Protein AF-A0A094FIB3-F1 (afdb_monomer_lite)

Sequence (311 aa):
MMPSPPCVPVRQRSRMSMHIDFIQQVMRSKGWANSSSPHPPKVLDEMLHEYLKQCWPLMAPWFHLIKAADVIRSVLWWQVTNSADAANQLSNVHAPTFIQLSTPHPSIIDWIPHATIRNMLILNQDAFDLDTVVTDLAAAYVYETESNEYSDGVGETRNLMDAVHNSLRCGMPLLGGAGLQTGSGQHVVATCGGESPPTTRKRPTAAAVVHQFKVDSSFFVQTGSGQHVVAACGGESPPTTRKRPTAAAVVHQFKVDSSFFAKYPALYDMTAVGKRAASPPVAFGNVPSPVQFTNSAAQAYMRTATSFVTV

pLDDT: mean 70.25, std 26.78, range [22.17, 97.94]

Radius of gyration: 24.12 Å; chains: 1; bounding box: 70×86×57 Å

Secondary structure (DSSP, 8-state):
-PPPPP-PPP-PPPHHHHHHHHHHHHHHHTTGGG-S-SSPPHHHHHHHHHHHHHH-GGGHHHHHHTTHHHHHHHHHHHHHH--HHHHHTS-TTTPPPHHHHHS---GGGGG-S-HHHHHHHHHTTTS--HHHHHHHHHHHEEEEE---SSTT--PEEEEHHHHHHHHHHH---SS---------------------------PPP-----------GGGG----------------------PPPPHHHHHTT-EE-HHHHHH-GGG--TTTB-SSPPPPPSSSSSPPPPPPP-HHHHHHHHHHHHTT---

Structure (mmCIF, N/CA/C/O backbone):
data_AF-A0A094FIB3-F1
#
_entry.id   AF-A0A094FIB3-F1
#
loop_
_atom_site.group_PDB
_atom_site.id
_atom_site.type_symbol
_atom_site.label_atom_id
_atom_site.label_alt_id
_atom_site.label_comp_id
_atom_site.label_asym_id
_atom_site.label_entity_id
_atom_site.label_seq_id
_atom_site.pdbx_PDB_ins_code
_atom_site.Cartn_x
_atom_site.Cartn_y
_atom_site.Cartn_z
_atom_site.occupancy
_atom_site.B_iso_or_equiv
_atom_site.auth_seq_id
_atom_site.auth_comp_id
_atom_site.auth_asym_id
_atom_site.auth_atom_id
_atom_site.pdbx_PDB_model_num
ATOM 1 N N . MET A 1 1 ? 18.069 -44.343 8.191 1.00 47.69 1 MET A N 1
ATOM 2 C CA . MET A 1 1 ? 17.686 -42.966 8.567 1.00 47.69 1 MET A CA 1
ATOM 3 C C . MET A 1 1 ? 16.685 -42.486 7.534 1.00 47.69 1 MET A C 1
ATOM 5 O O . MET A 1 1 ? 17.060 -42.373 6.376 1.00 47.69 1 MET A O 1
ATOM 9 N N . MET A 1 2 ? 15.416 -42.322 7.910 1.00 41.75 2 MET A N 1
ATOM 10 C CA . MET A 1 2 ? 14.442 -41.662 7.034 1.00 41.75 2 MET A CA 1
ATOM 11 C C . MET A 1 2 ? 14.816 -40.176 6.940 1.00 41.75 2 MET A C 1
ATOM 13 O O . MET A 1 2 ? 15.149 -39.601 7.980 1.00 41.75 2 MET A O 1
ATOM 17 N N . PRO A 1 3 ? 14.799 -39.553 5.751 1.00 52.66 3 PRO A N 1
ATOM 18 C CA . PRO A 1 3 ? 14.985 -38.115 5.648 1.00 52.66 3 PRO A CA 1
ATOM 19 C C . PRO A 1 3 ? 13.832 -37.417 6.371 1.00 52.66 3 PRO A C 1
ATOM 21 O O . PRO A 1 3 ? 12.661 -37.745 6.167 1.00 52.66 3 PRO A O 1
ATOM 24 N N . SER A 1 4 ? 14.178 -36.480 7.249 1.00 47.47 4 SER A N 1
ATOM 25 C CA . SER A 1 4 ? 13.223 -35.597 7.909 1.00 47.47 4 SER A CA 1
ATOM 26 C C . SER A 1 4 ? 12.353 -34.907 6.852 1.00 47.47 4 SER A C 1
ATOM 28 O O . SER A 1 4 ? 12.895 -34.481 5.827 1.00 47.47 4 SER A O 1
ATOM 30 N N . PRO A 1 5 ? 11.033 -34.768 7.067 1.00 51.31 5 PRO A N 1
ATOM 31 C CA . PRO A 1 5 ? 10.205 -33.986 6.161 1.00 51.31 5 PRO A CA 1
ATOM 32 C C . PRO A 1 5 ? 10.753 -32.550 6.080 1.00 51.31 5 PRO A C 1
ATOM 34 O O . PRO A 1 5 ? 11.226 -32.027 7.097 1.00 51.31 5 PRO A O 1
ATOM 37 N N . PRO A 1 6 ? 10.725 -31.909 4.896 1.00 50.72 6 PRO A N 1
ATOM 38 C CA . PRO A 1 6 ? 11.138 -30.521 4.768 1.00 50.72 6 PRO A CA 1
ATOM 39 C C . PRO A 1 6 ? 10.316 -29.674 5.741 1.00 50.72 6 PRO A C 1
ATOM 41 O O . PRO A 1 6 ? 9.091 -29.782 5.791 1.00 50.72 6 PRO A O 1
ATOM 44 N N . CYS A 1 7 ? 11.012 -28.869 6.544 1.00 44.28 7 CYS A N 1
ATOM 45 C CA . CYS A 1 7 ? 10.407 -27.875 7.417 1.00 44.28 7 CYS A CA 1
ATOM 46 C C . CYS A 1 7 ? 9.529 -26.976 6.542 1.00 44.28 7 CYS A C 1
ATOM 48 O O . CYS A 1 7 ? 10.051 -26.189 5.755 1.00 44.28 7 CYS A O 1
ATOM 50 N N . VAL A 1 8 ? 8.208 -27.156 6.610 1.00 46.84 8 VAL A N 1
ATOM 51 C CA . VAL A 1 8 ? 7.258 -26.270 5.936 1.00 46.84 8 VAL A CA 1
ATOM 52 C C . VAL A 1 8 ? 7.529 -24.874 6.496 1.00 46.84 8 VAL A C 1
ATOM 54 O O . VAL A 1 8 ? 7.430 -24.711 7.717 1.00 46.84 8 VAL A O 1
ATOM 57 N N . PRO A 1 9 ? 7.937 -23.887 5.676 1.00 50.75 9 PRO A N 1
ATOM 58 C CA . PRO A 1 9 ? 8.212 -22.561 6.194 1.00 50.75 9 PRO A CA 1
ATOM 59 C C . PRO A 1 9 ? 6.954 -22.046 6.889 1.00 50.75 9 PRO A C 1
ATOM 61 O O . PRO A 1 9 ? 5.868 -22.009 6.311 1.00 50.75 9 PRO A O 1
ATOM 64 N N . VAL A 1 10 ? 7.096 -21.711 8.171 1.00 49.22 10 VAL A N 1
ATOM 65 C CA . VAL A 1 10 ? 6.030 -21.106 8.967 1.00 49.22 10 VAL A CA 1
ATOM 66 C C . VAL A 1 10 ? 5.572 -19.855 8.227 1.00 49.22 10 VAL A C 1
ATOM 68 O O . VAL A 1 10 ? 6.385 -18.970 7.968 1.00 49.22 10 VAL A O 1
ATOM 71 N N . ARG A 1 11 ? 4.279 -19.801 7.881 1.00 63.69 11 ARG A N 1
ATOM 72 C CA . ARG A 1 11 ? 3.634 -18.686 7.176 1.00 63.69 11 ARG A CA 1
ATOM 73 C C . ARG A 1 11 ? 3.960 -17.369 7.879 1.00 63.69 11 ARG A C 1
ATOM 75 O O . ARG A 1 11 ? 3.346 -17.032 8.894 1.00 63.69 11 ARG A O 1
ATOM 82 N N . GLN A 1 12 ? 4.938 -16.628 7.365 1.00 70.06 12 GLN A N 1
ATOM 83 C CA . GLN A 1 12 ? 5.302 -15.345 7.941 1.00 70.06 12 GLN A CA 1
ATOM 84 C C . GLN A 1 12 ? 4.263 -14.321 7.498 1.00 70.06 12 GLN A C 1
ATOM 86 O O . GLN A 1 12 ? 4.067 -14.070 6.312 1.00 70.06 12 GLN A O 1
ATOM 91 N N . ARG A 1 13 ? 3.543 -13.750 8.465 1.00 88.19 13 ARG A N 1
ATOM 92 C CA . ARG A 1 13 ? 2.605 -12.664 8.181 1.00 88.19 13 ARG A CA 1
ATOM 93 C C . ARG A 1 13 ? 3.379 -11.431 7.717 1.00 88.19 13 ARG A C 1
ATOM 95 O O . ARG A 1 13 ? 4.364 -11.057 8.352 1.00 88.19 13 ARG A O 1
ATOM 102 N N . SER A 1 14 ? 2.889 -10.790 6.656 1.00 94.50 14 SER A N 1
ATOM 103 C CA . SER A 1 14 ? 3.406 -9.500 6.186 1.00 94.50 14 SER A CA 1
ATOM 104 C C . SER A 1 14 ? 3.372 -8.477 7.317 1.00 94.50 14 SER A C 1
ATOM 106 O O . SER A 1 14 ? 2.329 -8.256 7.940 1.00 94.50 14 SER A O 1
ATOM 108 N N . ARG A 1 15 ? 4.513 -7.834 7.566 1.00 95.19 15 ARG A N 1
ATOM 109 C CA . ARG A 1 15 ? 4.659 -6.748 8.537 1.00 95.19 15 ARG A CA 1
ATOM 110 C C . ARG A 1 15 ? 3.750 -5.593 8.161 1.00 95.19 15 ARG A C 1
ATOM 112 O O . ARG A 1 15 ? 2.994 -5.141 9.015 1.00 95.19 15 ARG A O 1
ATOM 119 N N . MET A 1 16 ? 3.749 -5.194 6.888 1.00 96.00 16 MET A N 1
ATOM 120 C CA . MET A 1 16 ? 2.858 -4.142 6.393 1.00 96.00 16 MET A CA 1
ATOM 121 C C . MET A 1 16 ? 1.391 -4.464 6.703 1.00 96.00 16 MET A C 1
ATOM 123 O O . MET A 1 16 ? 0.677 -3.643 7.276 1.00 96.00 16 MET A O 1
ATOM 127 N N . SER A 1 17 ? 0.963 -5.698 6.412 1.00 96.81 17 SER A N 1
ATOM 128 C CA . SER A 1 17 ? -0.413 -6.129 6.679 1.00 96.81 17 SER A CA 1
ATOM 129 C C . SER A 1 17 ? -0.738 -6.138 8.170 1.00 96.81 17 SER A C 1
ATOM 131 O O . SER A 1 17 ? -1.798 -5.661 8.539 1.00 96.81 17 SER A O 1
ATOM 133 N N . MET A 1 18 ? 0.176 -6.566 9.050 1.00 97.25 18 MET A N 1
ATOM 134 C CA . MET A 1 18 ? -0.065 -6.525 10.502 1.00 97.25 18 MET A CA 1
ATOM 135 C C . MET A 1 18 ? -0.339 -5.105 11.020 1.00 97.25 18 MET A C 1
ATOM 137 O O . MET A 1 18 ? -1.228 -4.917 11.850 1.00 97.25 18 MET A O 1
ATOM 141 N N . HIS A 1 19 ? 0.394 -4.103 10.524 1.00 97.94 19 HIS A N 1
ATOM 142 C CA . HIS A 1 19 ? 0.130 -2.702 10.858 1.00 97.94 19 HIS A CA 1
ATOM 143 C C . HIS A 1 19 ? -1.234 -2.236 10.315 1.00 97.94 19 HIS A C 1
ATOM 145 O O . HIS A 1 19 ? -1.999 -1.607 11.048 1.00 97.94 19 HIS A O 1
ATOM 151 N N . ILE A 1 20 ? -1.557 -2.566 9.057 1.00 97.75 20 ILE A N 1
ATOM 152 C CA . ILE A 1 20 ? -2.838 -2.214 8.425 1.00 97.75 20 ILE A CA 1
ATOM 153 C C . ILE A 1 20 ? -4.014 -2.858 9.173 1.00 97.75 20 ILE A C 1
ATOM 155 O O . ILE A 1 20 ? -4.969 -2.170 9.526 1.00 97.75 20 ILE A O 1
ATOM 159 N N . ASP A 1 21 ? -3.928 -4.152 9.473 1.00 97.38 21 ASP A N 1
ATOM 160 C CA . ASP A 1 21 ? -4.967 -4.919 10.161 1.00 97.38 21 ASP A CA 1
ATOM 161 C C . ASP A 1 21 ? -5.246 -4.344 11.557 1.00 97.38 21 ASP A C 1
ATOM 163 O O . ASP A 1 21 ? -6.406 -4.227 11.963 1.00 97.38 21 ASP A O 1
ATOM 167 N N . PHE A 1 22 ? -4.201 -3.916 12.278 1.00 97.94 22 PHE A N 1
ATOM 168 C CA . PHE A 1 22 ? -4.366 -3.258 13.573 1.00 97.94 22 PHE A CA 1
ATOM 169 C C . PHE A 1 22 ? -5.088 -1.913 13.439 1.00 97.94 22 PHE A C 1
ATOM 171 O O . PHE A 1 22 ? -6.031 -1.649 14.184 1.00 97.94 22 PHE A O 1
ATOM 178 N N . ILE A 1 23 ? -4.706 -1.075 12.467 1.00 97.50 23 ILE A N 1
ATOM 179 C CA . ILE A 1 23 ? -5.414 0.185 12.187 1.00 97.50 23 ILE A CA 1
ATOM 180 C C . ILE A 1 23 ? -6.886 -0.100 11.882 1.00 97.50 23 ILE A C 1
ATOM 182 O O . ILE A 1 23 ? -7.765 0.531 12.469 1.00 97.50 23 ILE A O 1
ATOM 186 N N . GLN A 1 24 ? -7.179 -1.085 11.030 1.00 96.50 24 GLN A N 1
ATOM 187 C CA . GLN A 1 24 ? -8.554 -1.461 10.715 1.00 96.50 24 GLN A CA 1
ATOM 188 C C . GLN A 1 24 ? -9.330 -1.907 11.964 1.00 96.50 24 GLN A C 1
ATOM 190 O O . GLN A 1 24 ? -10.481 -1.509 12.151 1.00 96.50 24 GLN A O 1
ATOM 195 N N . GLN A 1 25 ? -8.711 -2.696 12.846 1.00 96.56 25 GLN A N 1
ATOM 196 C CA . GLN A 1 25 ? -9.315 -3.121 14.109 1.00 96.56 25 GLN A CA 1
ATOM 197 C C . GLN A 1 25 ? -9.633 -1.929 15.016 1.00 96.56 25 GLN A C 1
ATOM 199 O O . GLN A 1 25 ? -10.747 -1.840 15.539 1.00 96.56 25 GLN A O 1
ATOM 204 N N . VAL A 1 26 ? -8.694 -0.993 15.177 1.00 95.88 26 VAL A N 1
ATOM 205 C CA . VAL A 1 26 ? -8.918 0.239 15.945 1.00 95.88 26 VAL A CA 1
ATOM 206 C C . VAL A 1 26 ? -10.086 1.012 15.343 1.00 95.88 26 VAL A C 1
ATOM 208 O O . VAL A 1 26 ? -11.006 1.388 16.072 1.00 95.88 26 VAL A O 1
ATOM 211 N N . MET A 1 27 ? -10.107 1.157 14.016 1.00 94.06 27 MET A N 1
ATOM 212 C CA . MET A 1 27 ? -11.144 1.908 13.320 1.00 94.06 27 MET A CA 1
ATOM 213 C C . MET A 1 27 ? -12.544 1.315 13.520 1.00 94.06 27 MET A C 1
ATOM 215 O O . MET A 1 27 ? -13.500 2.044 13.798 1.00 94.06 27 MET A O 1
ATOM 219 N N . ARG A 1 28 ? -12.661 -0.015 13.425 1.00 93.75 28 ARG A N 1
ATOM 220 C CA . ARG A 1 28 ? -13.917 -0.740 13.661 1.00 93.75 28 ARG A CA 1
ATOM 221 C C . ARG A 1 28 ? -14.333 -0.689 15.134 1.00 93.75 28 ARG A C 1
ATOM 223 O O . ARG A 1 28 ? -15.497 -0.432 15.420 1.00 93.75 28 ARG A O 1
ATOM 230 N N . SER A 1 29 ? -13.397 -0.852 16.075 1.00 93.00 29 SER A N 1
ATOM 231 C CA . SER A 1 29 ? -13.703 -0.849 17.519 1.00 93.00 29 SER A CA 1
ATOM 232 C C . SER A 1 29 ? -14.206 0.500 18.044 1.00 93.00 29 SER A C 1
ATOM 234 O O . SER A 1 29 ? -14.989 0.544 18.987 1.00 93.00 29 SER A O 1
ATOM 236 N N . LYS A 1 30 ? -13.793 1.604 17.413 1.00 90.69 30 LYS A N 1
ATOM 237 C CA . LYS A 1 30 ? -14.256 2.964 17.724 1.00 90.69 30 LYS A CA 1
ATOM 238 C C . LYS A 1 30 ? -15.574 3.333 17.034 1.00 90.69 30 LYS A C 1
ATOM 240 O O . LYS A 1 30 ? -16.056 4.445 17.212 1.00 90.69 30 LYS A O 1
ATOM 245 N N . GLY A 1 31 ? -16.156 2.422 16.252 1.00 89.25 31 GLY A N 1
ATOM 246 C CA . GLY A 1 31 ? -17.443 2.622 15.588 1.00 89.25 31 GLY A CA 1
ATOM 247 C C . GLY A 1 31 ? -17.397 3.518 14.350 1.00 89.25 31 GLY A C 1
ATOM 248 O O . GLY A 1 31 ? -18.443 3.746 13.750 1.00 89.25 31 GLY A O 1
ATOM 249 N N . TRP A 1 32 ? -16.221 3.987 13.907 1.00 89.19 32 TRP A N 1
ATOM 250 C CA . TRP A 1 32 ? -16.130 4.828 12.705 1.00 89.19 32 TRP A CA 1
ATOM 251 C C . TRP A 1 32 ? -16.604 4.093 11.451 1.00 89.19 32 TRP A C 1
ATOM 253 O O . TRP A 1 32 ? -17.220 4.716 10.595 1.00 89.19 32 TRP A O 1
ATOM 263 N N . ALA A 1 33 ? -16.393 2.776 11.373 1.00 84.38 33 ALA A N 1
ATOM 264 C CA . ALA A 1 33 ? -16.882 1.946 10.270 1.00 84.38 33 ALA A CA 1
ATOM 265 C C . ALA A 1 33 ? -18.420 1.889 10.166 1.00 84.38 33 ALA A C 1
ATOM 267 O O . ALA A 1 33 ? -18.940 1.606 9.094 1.00 84.38 33 ALA A O 1
ATOM 268 N N . ASN A 1 34 ? -19.136 2.173 11.260 1.00 82.56 34 ASN A N 1
ATOM 269 C CA . ASN A 1 34 ? -20.602 2.167 11.312 1.00 82.56 34 ASN A CA 1
ATOM 270 C C . ASN A 1 34 ? -21.206 3.541 10.983 1.00 82.56 34 ASN A C 1
ATOM 272 O O . ASN A 1 34 ? -22.424 3.704 11.012 1.00 82.56 34 ASN A O 1
ATOM 276 N N . SER A 1 35 ? -20.365 4.548 10.727 1.00 72.94 35 SER A N 1
ATOM 277 C CA . SER A 1 35 ? -20.822 5.862 10.293 1.00 72.94 35 SER A CA 1
ATOM 278 C C . SER A 1 35 ? -21.503 5.747 8.931 1.00 72.94 35 SER A C 1
ATOM 280 O O . SER A 1 35 ? -20.939 5.168 8.008 1.00 72.94 35 SER A O 1
ATOM 282 N N . SER A 1 36 ? -22.670 6.373 8.767 1.00 68.19 36 SER A N 1
ATOM 283 C CA . SER A 1 36 ? -23.349 6.485 7.468 1.00 68.19 36 SER A CA 1
ATOM 284 C C . SER A 1 36 ? -22.582 7.349 6.456 1.00 68.19 36 SER A C 1
ATOM 286 O O . SER A 1 36 ? -23.049 7.541 5.336 1.00 68.19 36 SER A O 1
ATOM 288 N N . SER A 1 37 ? -21.435 7.925 6.845 1.00 77.69 37 SER A N 1
ATOM 289 C CA . SER A 1 37 ? -20.590 8.704 5.945 1.00 77.69 37 SER A CA 1
ATOM 290 C C . SER A 1 37 ? -20.001 7.803 4.860 1.00 77.69 37 SER A C 1
ATOM 292 O O . SER A 1 37 ? -19.226 6.897 5.171 1.00 77.69 37 SER A O 1
ATOM 294 N N . PRO A 1 38 ? -20.253 8.105 3.576 1.00 73.44 38 PRO A N 1
ATOM 295 C CA . PRO A 1 38 ? -19.629 7.372 2.488 1.00 73.44 38 PRO A CA 1
ATOM 296 C C . PRO A 1 38 ? -18.150 7.766 2.326 1.00 73.44 38 PRO A C 1
ATOM 298 O O . PRO A 1 38 ? -17.415 7.082 1.623 1.00 73.44 38 PRO A O 1
ATOM 301 N N . HIS A 1 39 ? -17.693 8.836 2.988 1.00 81.94 39 HIS A N 1
ATOM 302 C CA . HIS A 1 39 ? -16.329 9.351 2.892 1.00 81.94 39 HIS A CA 1
ATOM 303 C C . HIS A 1 39 ? -15.470 8.951 4.101 1.00 81.94 39 HIS A C 1
ATOM 305 O O . HIS A 1 39 ? -15.987 8.942 5.226 1.00 81.94 39 HIS A O 1
ATOM 311 N N . PRO A 1 40 ? -14.155 8.727 3.907 1.00 88.38 40 PRO A N 1
ATOM 312 C CA . PRO A 1 40 ? -13.267 8.392 5.008 1.00 88.38 40 PRO A CA 1
ATOM 313 C C . PRO A 1 40 ? -13.105 9.560 5.994 1.00 88.38 40 PRO A C 1
ATOM 315 O O . PRO A 1 40 ? -12.911 10.700 5.553 1.00 88.38 40 PRO A O 1
ATOM 318 N N . PRO A 1 41 ? -13.148 9.301 7.314 1.00 91.50 41 PRO A N 1
ATOM 319 C CA . PRO A 1 41 ? -12.994 10.328 8.340 1.00 91.50 41 PRO A CA 1
ATOM 320 C C . PRO A 1 41 ? -11.546 10.830 8.426 1.00 91.50 41 PRO A C 1
ATOM 322 O O . PRO A 1 41 ? -10.612 10.082 8.147 1.00 91.50 41 PRO A O 1
ATOM 325 N N . LYS A 1 42 ? -11.354 12.064 8.917 1.00 90.00 42 LYS A N 1
ATOM 326 C CA . LYS A 1 42 ? -10.025 12.699 9.065 1.00 90.00 42 LYS A CA 1
ATOM 327 C C . LYS A 1 42 ? -9.034 11.896 9.911 1.00 90.00 42 LYS A C 1
ATOM 329 O O . LYS A 1 42 ? -7.836 11.956 9.674 1.00 90.00 42 LYS A O 1
ATOM 334 N N . VAL A 1 43 ? -9.519 11.127 10.889 1.00 92.75 43 VAL A N 1
ATOM 335 C CA . VAL A 1 43 ? -8.654 10.247 11.695 1.00 92.75 43 VAL A CA 1
ATOM 336 C C . VAL A 1 43 ? -7.915 9.229 10.821 1.00 92.75 43 VAL A C 1
ATOM 338 O O . VAL A 1 43 ? -6.813 8.822 11.166 1.00 92.75 43 VAL A O 1
ATOM 341 N N . LEU A 1 44 ? -8.478 8.840 9.670 1.00 93.12 44 LEU A N 1
ATOM 342 C CA . LEU A 1 44 ? -7.835 7.896 8.761 1.00 93.12 44 LEU A CA 1
ATOM 343 C C . LEU A 1 44 ? -6.602 8.497 8.075 1.00 93.12 44 LEU A C 1
ATOM 345 O O . LEU A 1 44 ? -5.635 7.774 7.847 1.00 93.12 44 LEU A O 1
ATOM 349 N N . ASP A 1 45 ? -6.613 9.802 7.791 1.00 92.25 45 ASP A N 1
ATOM 350 C CA . ASP A 1 45 ? -5.446 10.525 7.276 1.00 92.25 45 ASP A CA 1
ATOM 351 C C . ASP A 1 45 ? -4.290 10.469 8.283 1.00 92.25 45 ASP A C 1
ATOM 353 O O . ASP A 1 45 ? -3.171 10.086 7.937 1.00 92.25 45 ASP A O 1
ATOM 357 N N . GLU A 1 46 ? -4.580 10.745 9.557 1.00 94.31 46 GLU A N 1
ATOM 358 C CA . GLU A 1 46 ? -3.583 10.667 10.629 1.00 94.31 46 GLU A CA 1
ATOM 359 C C . GLU A 1 46 ? -3.122 9.230 10.899 1.00 94.31 46 GLU A C 1
ATOM 361 O O . GLU A 1 46 ? -1.946 8.996 11.168 1.00 94.31 46 GLU A O 1
ATOM 366 N N . MET A 1 47 ? -4.013 8.242 10.785 1.00 95.56 47 MET A N 1
ATOM 367 C CA . MET A 1 47 ? -3.647 6.826 10.897 1.00 95.56 47 MET A CA 1
ATOM 368 C C . MET A 1 47 ? -2.710 6.387 9.776 1.00 95.56 47 MET A C 1
ATOM 370 O O . MET A 1 47 ? -1.747 5.670 10.037 1.00 95.56 47 MET A O 1
ATOM 374 N N . LEU A 1 48 ? -2.962 6.817 8.536 1.00 94.88 48 LEU A N 1
ATOM 375 C CA . LEU A 1 48 ? -2.088 6.529 7.400 1.00 94.88 48 LEU A CA 1
ATOM 376 C C . LEU A 1 48 ? -0.740 7.246 7.543 1.00 94.88 48 LEU A C 1
ATOM 378 O O . LEU A 1 48 ? 0.314 6.681 7.248 1.00 94.88 48 LEU A O 1
ATOM 382 N N . HIS A 1 49 ? -0.754 8.477 8.041 1.00 93.12 49 HIS A N 1
ATOM 383 C CA . HIS A 1 49 ? 0.463 9.216 8.331 1.00 93.12 49 HIS A CA 1
ATOM 384 C C . HIS A 1 49 ? 1.298 8.534 9.430 1.00 93.12 49 HIS A C 1
ATOM 386 O O . HIS A 1 49 ? 2.506 8.332 9.267 1.00 93.12 49 HIS A O 1
ATOM 392 N N . GLU A 1 50 ? 0.653 8.098 10.512 1.00 95.94 50 GLU A N 1
ATOM 393 C CA . GLU A 1 50 ? 1.293 7.323 11.572 1.00 95.94 50 GLU A CA 1
ATOM 394 C C . GLU A 1 50 ? 1.746 5.945 11.063 1.00 95.94 50 GLU A C 1
ATOM 396 O O . GLU A 1 50 ? 2.804 5.457 11.455 1.00 95.94 50 GLU A O 1
ATOM 401 N N . TYR A 1 51 ? 1.015 5.328 10.125 1.00 96.31 51 TYR A N 1
ATOM 402 C CA . TYR A 1 51 ? 1.433 4.090 9.466 1.00 96.31 51 TYR A CA 1
ATOM 403 C C . TYR A 1 51 ? 2.782 4.257 8.788 1.00 96.31 51 TYR A C 1
ATOM 405 O O . TYR A 1 51 ? 3.690 3.463 9.031 1.00 96.31 51 TYR A O 1
ATOM 413 N N . LEU A 1 52 ? 2.938 5.316 7.994 1.00 93.69 52 LEU A N 1
ATOM 414 C CA . LEU A 1 52 ? 4.194 5.587 7.311 1.00 93.69 52 LEU A CA 1
ATOM 415 C C . LEU A 1 52 ? 5.325 5.796 8.319 1.00 93.69 52 LEU A C 1
ATOM 417 O O . LEU A 1 52 ? 6.376 5.195 8.147 1.00 93.69 52 LEU A O 1
ATOM 421 N N . LYS A 1 53 ? 5.112 6.536 9.414 1.00 93.81 53 LYS A N 1
ATOM 422 C CA . LYS A 1 53 ? 6.137 6.710 10.462 1.00 93.81 53 LYS A CA 1
ATOM 423 C C . LYS A 1 53 ? 6.571 5.397 11.112 1.00 93.81 53 LYS A C 1
ATOM 425 O O . LYS A 1 53 ? 7.762 5.188 11.322 1.00 93.81 53 LYS A O 1
ATOM 430 N N . GLN A 1 54 ? 5.611 4.544 11.460 1.00 95.25 54 GLN A N 1
ATOM 431 C CA . GLN A 1 54 ? 5.865 3.343 12.257 1.00 95.25 54 GLN A CA 1
ATOM 432 C C . GLN A 1 54 ? 6.324 2.153 11.410 1.00 95.25 54 GLN A C 1
ATOM 434 O O . GLN A 1 54 ? 7.147 1.367 11.866 1.00 95.25 54 GLN A O 1
ATOM 439 N N . CYS A 1 55 ? 5.783 2.002 10.200 1.00 95.62 55 CYS A N 1
ATOM 440 C CA . CYS A 1 55 ? 6.007 0.838 9.346 1.00 95.62 55 CYS A CA 1
ATOM 441 C C . CYS A 1 55 ? 7.021 1.116 8.231 1.00 95.62 55 CYS A C 1
ATOM 443 O O . CYS A 1 55 ? 7.871 0.270 7.961 1.00 95.62 55 CYS A O 1
ATOM 445 N N . TRP A 1 56 ? 6.966 2.289 7.585 1.00 92.88 56 TRP A N 1
ATOM 446 C CA . TRP A 1 56 ? 7.772 2.554 6.387 1.00 92.88 56 TRP A CA 1
ATOM 447 C C . TRP A 1 56 ? 8.281 4.008 6.276 1.00 92.88 56 TRP A C 1
ATOM 449 O O . TRP A 1 56 ? 8.018 4.692 5.282 1.00 92.88 56 TRP A O 1
ATOM 459 N N . PRO A 1 57 ? 9.030 4.513 7.278 1.00 88.25 57 PRO A N 1
ATOM 460 C CA . PRO A 1 57 ? 9.279 5.952 7.448 1.00 88.25 57 PRO A CA 1
ATOM 461 C C . PRO A 1 57 ? 10.012 6.594 6.271 1.00 88.25 57 PRO A C 1
ATOM 463 O O . PRO A 1 57 ? 9.710 7.717 5.874 1.00 88.25 57 PRO A O 1
ATOM 466 N N . LEU A 1 58 ? 10.942 5.858 5.665 1.00 85.00 58 LEU A N 1
ATOM 467 C CA . LEU A 1 58 ? 11.729 6.328 4.527 1.00 85.00 58 LEU A CA 1
ATOM 468 C C . LEU A 1 58 ? 10.920 6.432 3.222 1.00 85.00 58 LEU A C 1
ATOM 470 O O . LEU A 1 58 ? 11.361 7.104 2.295 1.00 85.00 58 LEU A O 1
ATOM 474 N N . MET A 1 59 ? 9.730 5.825 3.157 1.00 85.81 59 MET A N 1
ATOM 475 C CA . MET A 1 59 ? 8.826 5.931 2.008 1.00 85.81 59 MET A CA 1
ATOM 476 C C . MET A 1 59 ? 7.814 7.071 2.129 1.00 85.81 59 MET A C 1
ATOM 478 O O . MET A 1 59 ? 7.124 7.372 1.155 1.00 85.81 59 MET A O 1
ATOM 482 N N . ALA A 1 60 ? 7.730 7.758 3.273 1.00 83.00 60 ALA A N 1
ATOM 483 C CA . ALA A 1 60 ? 6.772 8.849 3.453 1.00 83.00 60 ALA A CA 1
ATOM 484 C C . ALA A 1 60 ? 6.875 9.958 2.375 1.00 83.00 60 ALA A C 1
ATOM 486 O O . ALA A 1 60 ? 5.831 10.346 1.840 1.00 83.00 60 ALA A O 1
ATOM 487 N N . PRO A 1 61 ? 8.078 10.426 1.968 1.00 79.81 61 PRO A N 1
ATOM 488 C CA . PRO A 1 61 ? 8.203 11.425 0.903 1.00 79.81 61 PRO A CA 1
ATOM 489 C C . PRO A 1 61 ? 7.688 10.928 -0.451 1.00 79.81 61 PRO A C 1
ATOM 491 O O . PRO A 1 61 ? 7.071 11.692 -1.191 1.00 79.81 61 PRO A O 1
ATOM 494 N N . TRP A 1 62 ? 7.902 9.645 -0.759 1.00 83.00 62 TRP A N 1
ATOM 495 C CA . TRP A 1 62 ? 7.418 9.019 -1.988 1.00 83.00 62 TRP A CA 1
ATOM 496 C C . TRP A 1 62 ? 5.889 9.020 -2.035 1.00 83.00 62 TRP A C 1
ATOM 498 O O . TRP A 1 62 ? 5.310 9.531 -2.992 1.00 83.00 62 TRP A O 1
ATOM 508 N N . PHE A 1 63 ? 5.234 8.558 -0.962 1.00 83.38 63 PHE A N 1
ATOM 509 C CA . PHE A 1 63 ? 3.769 8.546 -0.857 1.00 83.38 63 PHE A CA 1
ATOM 510 C C . PHE A 1 63 ? 3.161 9.945 -0.992 1.00 83.38 63 PHE A C 1
ATOM 512 O O . PHE A 1 63 ? 2.118 10.107 -1.631 1.00 83.38 63 PHE A O 1
ATOM 519 N N . HIS A 1 64 ? 3.815 10.949 -0.403 1.00 78.50 64 HIS A N 1
ATOM 520 C CA . HIS A 1 64 ? 3.380 12.338 -0.475 1.00 78.50 64 HIS A CA 1
ATOM 521 C C . HIS A 1 64 ? 3.504 12.902 -1.897 1.00 78.50 64 HIS A C 1
ATOM 523 O O . HIS A 1 64 ? 2.537 13.429 -2.447 1.00 78.50 64 HIS A O 1
ATOM 529 N N . LEU A 1 65 ? 4.676 12.755 -2.520 1.00 75.38 65 LEU A N 1
ATOM 530 C CA . LEU A 1 65 ? 4.984 13.389 -3.801 1.00 75.38 65 LEU A CA 1
ATOM 531 C C . LEU A 1 65 ? 4.170 12.836 -4.974 1.00 75.38 65 LEU A C 1
ATOM 533 O O . LEU A 1 65 ? 3.788 13.596 -5.864 1.00 75.38 65 LEU A O 1
ATOM 537 N N . ILE A 1 66 ? 3.851 11.542 -4.958 1.00 76.25 66 ILE A N 1
ATOM 538 C CA . ILE A 1 66 ? 3.008 10.930 -5.995 1.00 76.25 66 ILE A CA 1
ATOM 539 C C . ILE A 1 66 ? 1.515 10.975 -5.647 1.00 76.25 66 ILE A C 1
ATOM 541 O O . ILE A 1 66 ? 0.690 10.462 -6.401 1.00 76.25 66 ILE A O 1
ATOM 545 N N . LYS A 1 67 ? 1.164 11.568 -4.496 1.00 80.19 67 LYS A N 1
ATOM 546 C CA . LYS A 1 67 ? -0.198 11.621 -3.944 1.00 80.19 67 LYS A CA 1
ATOM 547 C C . LYS A 1 67 ? -0.853 10.245 -3.784 1.00 80.19 67 LYS A C 1
ATOM 549 O O . LYS A 1 67 ? -2.073 10.111 -3.870 1.00 80.19 67 LYS A O 1
ATOM 554 N N . ALA A 1 68 ? -0.049 9.215 -3.516 1.00 82.19 68 ALA A N 1
ATOM 555 C CA . ALA A 1 68 ? -0.562 7.874 -3.248 1.00 82.19 68 ALA A CA 1
ATOM 556 C C . ALA A 1 68 ? -1.391 7.837 -1.961 1.00 82.19 68 ALA A C 1
ATOM 558 O O . ALA A 1 68 ? -2.320 7.041 -1.872 1.00 82.19 68 ALA A O 1
ATOM 559 N N . ALA A 1 69 ? -1.109 8.720 -0.996 1.00 82.69 69 ALA A N 1
ATOM 560 C CA . ALA A 1 69 ? -1.845 8.780 0.264 1.00 82.69 69 ALA A CA 1
ATOM 561 C C . ALA A 1 69 ? -3.366 8.935 0.063 1.00 82.69 69 ALA A C 1
ATOM 563 O O . ALA A 1 69 ? -4.123 8.216 0.704 1.00 82.69 69 ALA A O 1
ATOM 564 N N . ASP A 1 70 ? -3.821 9.771 -0.878 1.00 83.25 70 ASP A N 1
ATOM 565 C CA . ASP A 1 70 ? -5.256 9.980 -1.145 1.00 83.25 70 ASP A CA 1
ATOM 566 C C . ASP A 1 70 ? -5.947 8.702 -1.651 1.00 83.25 70 ASP A C 1
ATOM 568 O O . ASP A 1 70 ? -7.068 8.362 -1.251 1.00 83.25 70 ASP A O 1
ATOM 572 N N . VAL A 1 71 ? -5.260 7.982 -2.542 1.00 87.38 71 VAL A N 1
ATOM 573 C CA . VAL A 1 71 ? -5.749 6.735 -3.140 1.00 87.38 71 VAL A CA 1
ATOM 574 C C . VAL A 1 71 ? -5.776 5.635 -2.086 1.00 87.38 71 VAL A C 1
ATOM 576 O O . VAL A 1 71 ? -6.809 5.003 -1.872 1.00 87.38 71 VAL A O 1
ATOM 579 N N . ILE A 1 72 ? -4.668 5.464 -1.370 1.00 91.62 72 ILE A N 1
ATOM 580 C CA . ILE A 1 72 ? -4.518 4.448 -0.332 1.00 91.62 72 ILE A CA 1
ATOM 581 C C . ILE A 1 72 ? -5.457 4.693 0.846 1.00 91.62 72 ILE A C 1
ATOM 583 O O . ILE A 1 72 ? -6.023 3.743 1.377 1.00 91.62 72 ILE A O 1
ATOM 587 N N . ARG A 1 73 ? -5.715 5.950 1.212 1.00 92.25 73 ARG A N 1
ATOM 588 C CA . ARG A 1 73 ? -6.733 6.307 2.207 1.00 92.25 73 ARG A CA 1
ATOM 589 C C . ARG A 1 73 ? -8.114 5.785 1.815 1.00 92.25 73 ARG A C 1
ATOM 591 O O . ARG A 1 73 ? -8.837 5.270 2.663 1.00 92.25 73 ARG A O 1
ATOM 598 N N . SER A 1 74 ? -8.473 5.894 0.538 1.00 92.06 74 SER A N 1
ATOM 599 C CA . SER A 1 74 ? -9.760 5.410 0.027 1.00 92.06 74 SER A CA 1
ATOM 600 C C . SER A 1 74 ? -9.820 3.879 0.036 1.00 92.06 74 SER A C 1
ATOM 602 O O . SER A 1 74 ? -10.809 3.310 0.493 1.00 92.06 74 SER A O 1
ATOM 604 N N . VAL A 1 75 ? -8.734 3.210 -0.371 1.00 94.81 75 VAL A N 1
ATOM 605 C CA . VAL A 1 75 ? -8.602 1.743 -0.284 1.00 94.81 75 VAL A CA 1
ATOM 606 C C . VAL A 1 75 ? -8.734 1.270 1.162 1.00 94.81 75 VAL A C 1
ATOM 608 O O . VAL A 1 75 ? -9.539 0.389 1.448 1.00 94.81 75 VAL A O 1
ATOM 611 N N . LEU A 1 76 ? -8.012 1.893 2.094 1.00 95.25 76 LEU A N 1
ATOM 612 C CA . LEU A 1 76 ? -8.060 1.546 3.511 1.00 95.25 76 LEU A CA 1
ATOM 613 C C . LEU A 1 76 ? -9.461 1.754 4.100 1.00 95.25 76 LEU A C 1
ATOM 615 O O . LEU A 1 76 ? -9.916 0.951 4.910 1.00 95.25 76 LEU A O 1
ATOM 619 N N . TRP A 1 77 ? -10.178 2.795 3.675 1.00 95.19 77 TRP A N 1
ATOM 620 C CA . TRP A 1 77 ? -11.563 3.011 4.088 1.00 95.19 77 TRP A CA 1
ATOM 621 C C . TRP A 1 77 ? -12.508 1.914 3.602 1.00 95.19 77 TRP A C 1
ATOM 623 O O . TRP A 1 77 ? -13.334 1.421 4.377 1.00 95.19 77 TRP A O 1
ATOM 633 N N . TRP A 1 78 ? -12.358 1.490 2.346 1.00 94.75 78 TRP A N 1
ATOM 634 C CA . TRP A 1 78 ? -13.080 0.337 1.820 1.00 94.75 78 TRP A CA 1
ATOM 635 C C . TRP A 1 78 ? -12.746 -0.935 2.610 1.00 94.75 78 TRP A C 1
ATOM 637 O O . TRP A 1 78 ? -13.665 -1.631 3.026 1.00 94.75 78 TRP A O 1
ATOM 647 N N . GLN A 1 79 ? -11.478 -1.194 2.939 1.00 94.94 79 GLN A N 1
ATOM 648 C CA . GLN A 1 79 ? -11.103 -2.343 3.774 1.00 94.94 79 GLN A CA 1
ATOM 649 C C . GLN A 1 79 ? -11.720 -2.283 5.183 1.00 94.94 79 GLN A C 1
ATOM 651 O O . GLN A 1 79 ? -12.135 -3.302 5.738 1.00 94.94 79 GLN A O 1
ATOM 656 N N . VAL A 1 80 ? -11.788 -1.095 5.793 1.00 94.44 80 VAL A N 1
ATOM 657 C CA . VAL A 1 80 ? -12.377 -0.895 7.128 1.00 94.44 80 VAL A CA 1
ATOM 658 C C . VAL A 1 80 ? -13.877 -1.185 7.123 1.00 94.44 80 VAL A C 1
ATOM 660 O O . VAL A 1 80 ? -14.348 -1.915 7.997 1.00 94.44 80 VAL A O 1
ATOM 663 N N . THR A 1 81 ? -14.605 -0.613 6.163 1.00 92.56 81 THR A N 1
ATOM 664 C CA . THR A 1 81 ? -16.077 -0.656 6.088 1.00 92.56 81 THR A CA 1
ATOM 665 C C . THR A 1 81 ? -16.615 -1.900 5.389 1.00 92.56 81 THR A C 1
ATOM 667 O O . THR A 1 81 ? -17.734 -2.320 5.669 1.00 92.56 81 THR A O 1
ATOM 670 N N . ASN A 1 82 ? -15.834 -2.476 4.473 1.00 89.56 82 ASN A N 1
ATOM 671 C CA . ASN A 1 82 ? -16.237 -3.523 3.538 1.00 89.56 82 ASN A CA 1
ATOM 672 C C . ASN A 1 82 ? -17.566 -3.215 2.813 1.00 89.56 82 ASN A C 1
ATOM 674 O O . ASN A 1 82 ? -18.356 -4.117 2.534 1.00 89.56 82 ASN A O 1
ATOM 678 N N . SER A 1 83 ? -17.850 -1.933 2.551 1.00 89.31 83 SER A N 1
ATOM 679 C CA . SER A 1 83 ? -19.113 -1.502 1.951 1.00 89.31 83 SER A CA 1
ATOM 680 C C . SER A 1 83 ? -19.006 -1.354 0.433 1.00 89.31 83 SER A C 1
ATOM 682 O O . SER A 1 83 ? -17.965 -0.967 -0.108 1.00 89.31 83 SER A O 1
ATOM 684 N N . ALA A 1 84 ? -20.113 -1.626 -0.262 1.00 89.38 84 ALA A N 1
ATOM 685 C CA . ALA A 1 84 ? -20.212 -1.405 -1.703 1.00 89.38 84 ALA A CA 1
ATOM 686 C C . ALA A 1 84 ? -20.044 0.083 -2.061 1.00 89.38 84 ALA A C 1
ATOM 688 O O . ALA A 1 84 ? -19.395 0.408 -3.052 1.00 89.38 84 ALA A O 1
ATOM 689 N N . ASP A 1 85 ? -20.552 0.990 -1.222 1.00 89.69 85 ASP A N 1
ATOM 690 C CA . ASP A 1 85 ? -20.426 2.436 -1.431 1.00 89.69 85 ASP A CA 1
ATOM 691 C C . ASP A 1 85 ? -18.967 2.902 -1.391 1.00 89.69 85 ASP A C 1
ATOM 693 O O . ASP A 1 85 ? -18.551 3.690 -2.241 1.00 89.69 85 ASP A O 1
ATOM 697 N N . ALA A 1 86 ? -18.169 2.390 -0.446 1.00 90.56 86 ALA A N 1
ATOM 698 C CA . ALA A 1 86 ? -16.742 2.692 -0.382 1.00 90.56 86 ALA A CA 1
ATOM 699 C C . ALA A 1 86 ? -15.979 2.060 -1.558 1.00 90.56 86 ALA A C 1
ATOM 701 O O . ALA A 1 86 ? -15.092 2.700 -2.121 1.00 90.56 86 ALA A O 1
ATOM 702 N N . ALA A 1 87 ? -16.353 0.843 -1.975 1.00 90.69 87 ALA A N 1
ATOM 703 C CA . ALA A 1 87 ? -15.766 0.183 -3.142 1.00 90.69 87 ALA A CA 1
ATOM 704 C C . ALA A 1 87 ? -15.999 0.982 -4.438 1.00 90.69 87 ALA A C 1
ATOM 706 O O . ALA A 1 87 ? -15.081 1.137 -5.242 1.00 90.69 87 ALA A O 1
ATOM 707 N N . ASN A 1 88 ? -17.200 1.541 -4.616 1.00 89.56 88 ASN A N 1
ATOM 708 C CA . ASN A 1 88 ? -17.581 2.330 -5.793 1.00 89.56 88 ASN A CA 1
ATOM 709 C C . ASN A 1 88 ? -16.849 3.680 -5.895 1.00 89.56 88 ASN A C 1
ATOM 711 O O . ASN A 1 88 ? -16.828 4.286 -6.964 1.00 89.56 88 ASN A O 1
ATOM 715 N N . GLN A 1 89 ? -16.250 4.161 -4.802 1.00 87.75 89 GLN A N 1
ATOM 716 C CA . GLN A 1 89 ? -15.431 5.377 -4.798 1.00 87.75 89 GLN A CA 1
ATOM 717 C C . GLN A 1 89 ? -13.961 5.117 -5.130 1.00 87.75 89 GLN A C 1
ATOM 719 O O . GLN A 1 89 ? -13.193 6.069 -5.303 1.00 87.75 89 GLN A O 1
ATOM 724 N N . LEU A 1 90 ? -13.542 3.850 -5.192 1.00 89.94 90 LEU A N 1
ATOM 725 C CA . LEU A 1 90 ? -12.170 3.520 -5.530 1.00 89.94 90 LEU A CA 1
ATOM 726 C C . LEU A 1 90 ? -11.874 3.889 -6.978 1.00 89.94 90 LEU A C 1
ATOM 728 O O . LEU A 1 90 ? -12.712 3.825 -7.875 1.00 89.94 90 LEU A O 1
ATOM 732 N N . SER A 1 91 ? -10.625 4.270 -7.204 1.00 86.00 91 SER A N 1
ATOM 733 C CA . SER A 1 91 ? -10.142 4.536 -8.544 1.00 86.00 91 SER A CA 1
ATOM 734 C C . SER A 1 91 ? -10.136 3.243 -9.369 1.00 86.00 91 SER A C 1
ATOM 736 O O . SER A 1 91 ? -9.907 2.167 -8.819 1.00 86.00 91 SER A O 1
ATOM 738 N N . ASN A 1 92 ? -10.355 3.327 -10.688 1.00 85.31 92 ASN A N 1
ATOM 739 C CA . ASN A 1 92 ? -10.579 2.137 -11.530 1.00 85.31 92 ASN A CA 1
ATOM 740 C C . ASN A 1 92 ? -9.490 1.057 -11.397 1.00 85.31 92 ASN A C 1
ATOM 742 O O . ASN A 1 92 ? -9.791 -0.126 -11.490 1.00 85.31 92 ASN A O 1
ATOM 746 N N . VAL A 1 93 ? -8.234 1.445 -11.155 1.00 87.44 93 VAL A N 1
ATOM 747 C CA . VAL A 1 93 ? -7.122 0.488 -10.992 1.00 87.44 93 VAL A CA 1
ATOM 748 C C . VAL A 1 93 ? -7.127 -0.220 -9.630 1.00 87.44 93 VAL A C 1
ATOM 750 O O . VAL A 1 93 ? -6.593 -1.313 -9.507 1.00 87.44 93 VAL A O 1
ATOM 753 N N . HIS A 1 94 ? -7.764 0.364 -8.612 1.00 91.31 94 HIS A N 1
ATOM 754 C CA . HIS A 1 94 ? -7.907 -0.244 -7.287 1.00 91.31 94 HIS A CA 1
ATOM 755 C C . HIS A 1 94 ? -9.255 -0.933 -7.082 1.00 91.31 94 HIS A C 1
ATOM 757 O O . HIS A 1 94 ? -9.419 -1.583 -6.049 1.00 91.31 94 HIS A O 1
ATOM 763 N N . ALA A 1 95 ? -10.180 -0.847 -8.045 1.00 91.56 95 ALA A N 1
ATOM 764 C CA . ALA A 1 95 ? -11.474 -1.519 -7.984 1.00 91.56 95 ALA A CA 1
ATOM 765 C C . ALA A 1 95 ? -11.302 -2.996 -7.556 1.00 91.56 95 ALA A C 1
ATOM 767 O O . ALA A 1 95 ? -10.424 -3.675 -8.107 1.00 91.56 95 ALA A O 1
ATOM 768 N N . PRO A 1 96 ? -12.064 -3.500 -6.567 1.00 94.38 96 PRO A N 1
ATOM 769 C CA . PRO A 1 96 ? -11.861 -4.847 -6.045 1.00 94.38 96 PRO A CA 1
ATOM 770 C C . PRO A 1 96 ? -12.166 -5.899 -7.110 1.00 94.38 96 PRO A C 1
ATOM 772 O O . PRO A 1 96 ? -13.193 -5.837 -7.786 1.00 94.38 96 PRO A O 1
ATOM 775 N N . THR A 1 97 ? -11.287 -6.884 -7.265 1.00 94.62 97 THR A N 1
ATOM 776 C CA . THR A 1 97 ? -11.536 -8.021 -8.153 1.00 94.62 97 THR A CA 1
ATOM 777 C C . THR A 1 97 ? -12.427 -9.058 -7.475 1.00 94.62 97 THR A C 1
ATO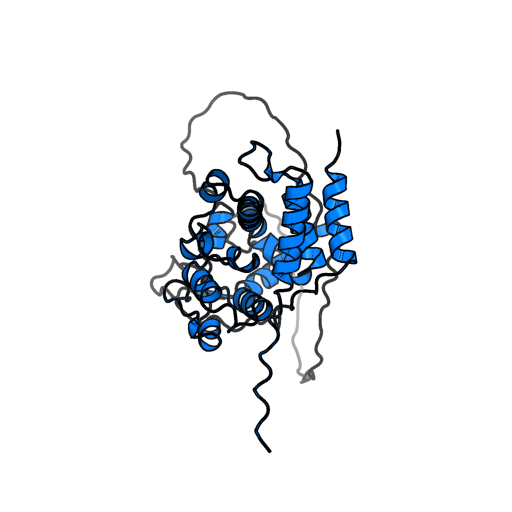M 779 O O . THR A 1 97 ? -12.526 -9.132 -6.250 1.00 94.62 97 THR A O 1
ATOM 782 N N . PHE A 1 98 ? -13.025 -9.941 -8.276 1.00 95.12 98 PHE A N 1
ATOM 783 C CA . PHE A 1 98 ? -13.774 -11.083 -7.752 1.00 95.12 98 PHE A CA 1
ATOM 784 C C . PHE A 1 98 ? -12.932 -11.953 -6.798 1.00 95.12 98 PHE A C 1
ATOM 786 O O . PHE A 1 98 ? -13.436 -12.413 -5.776 1.00 95.12 98 PHE A O 1
ATOM 793 N N . ILE A 1 99 ? -11.641 -12.141 -7.095 1.00 95.19 99 ILE A N 1
ATOM 794 C CA . ILE A 1 99 ? -10.724 -12.933 -6.263 1.00 95.19 99 ILE A CA 1
ATOM 795 C C . ILE A 1 99 ? -10.495 -12.256 -4.906 1.00 95.19 99 ILE A C 1
ATOM 797 O O . ILE A 1 99 ? -10.579 -12.940 -3.887 1.00 95.19 99 ILE A O 1
ATOM 801 N N . GLN A 1 100 ? -10.276 -10.935 -4.880 1.00 94.69 100 GLN A N 1
ATOM 802 C CA . GLN A 1 100 ? -10.144 -10.162 -3.636 1.00 94.69 100 GLN A CA 1
ATOM 803 C C . GLN A 1 100 ? -11.395 -10.270 -2.760 1.00 94.69 100 GLN A C 1
ATOM 805 O O . GLN A 1 100 ? -11.284 -10.474 -1.555 1.00 94.69 100 GLN A O 1
ATOM 810 N N . LEU A 1 101 ? -12.582 -10.188 -3.368 1.00 93.75 101 LEU A N 1
ATOM 811 C CA . LEU A 1 101 ? -13.856 -10.289 -2.650 1.00 93.75 101 LEU A CA 1
ATOM 812 C C . LEU A 1 101 ? -14.156 -11.710 -2.147 1.00 93.75 101 LEU A C 1
ATOM 814 O O . LEU A 1 101 ? -14.883 -11.871 -1.171 1.00 93.75 101 LEU A O 1
ATOM 818 N N . SER A 1 102 ? -13.609 -12.736 -2.804 1.00 94.38 102 SER A N 1
ATOM 819 C CA . SER A 1 102 ? -13.932 -14.142 -2.514 1.00 94.38 102 SER A CA 1
ATOM 820 C C . SER A 1 102 ? -12.894 -14.853 -1.645 1.00 94.38 102 SER A C 1
ATOM 822 O O . SER A 1 102 ? -13.186 -15.915 -1.100 1.00 94.38 102 SER A O 1
ATOM 824 N N . THR A 1 103 ? -11.679 -14.310 -1.521 1.00 93.12 103 THR A N 1
ATOM 825 C CA . THR A 1 103 ? -10.545 -15.006 -0.892 1.00 93.12 103 THR A CA 1
ATOM 826 C C . THR A 1 103 ? -9.918 -14.146 0.201 1.00 93.12 103 THR A C 1
ATOM 828 O O . THR A 1 103 ? -9.457 -13.044 -0.099 1.00 93.12 103 THR A O 1
ATOM 831 N N . PRO A 1 104 ? -9.812 -14.630 1.453 1.00 93.06 104 PRO A N 1
ATOM 832 C CA . PRO A 1 104 ? -9.042 -13.947 2.486 1.00 93.06 104 PRO A CA 1
ATOM 833 C C . PRO A 1 104 ? -7.580 -13.778 2.064 1.00 93.06 104 PRO A C 1
ATOM 835 O O . PRO A 1 104 ? -6.926 -14.736 1.641 1.00 93.06 104 PRO A O 1
ATOM 838 N N . HIS A 1 105 ? -7.055 -12.565 2.196 1.00 95.00 105 HIS A N 1
ATOM 839 C CA . HIS A 1 105 ? -5.704 -12.230 1.766 1.00 95.00 105 HIS A CA 1
ATOM 840 C C . HIS A 1 105 ? -5.102 -11.107 2.627 1.00 95.00 105 HIS A C 1
ATOM 842 O O . HIS A 1 105 ? -5.838 -10.419 3.335 1.00 95.00 105 HIS A O 1
ATOM 848 N N . PRO A 1 106 ? -3.769 -10.925 2.619 1.00 95.88 106 PRO A N 1
ATOM 849 C CA . PRO A 1 106 ? -3.125 -9.842 3.358 1.00 95.88 106 PRO A CA 1
ATOM 850 C C . PRO A 1 106 ? -3.522 -8.449 2.844 1.00 95.88 106 PRO A C 1
ATOM 852 O O . PRO A 1 106 ? -3.396 -8.170 1.651 1.00 95.88 106 PRO A O 1
ATOM 855 N N . SER A 1 107 ? -3.920 -7.555 3.756 1.00 96.44 107 SER A N 1
ATOM 856 C CA . SER A 1 107 ? -4.454 -6.217 3.447 1.00 96.44 107 SER A CA 1
ATOM 857 C C . SER A 1 107 ? -3.532 -5.331 2.595 1.00 96.44 107 SER A C 1
ATOM 859 O O . SER A 1 107 ? -4.006 -4.438 1.896 1.00 96.44 107 SER A O 1
ATOM 861 N N . ILE A 1 108 ? -2.212 -5.546 2.615 1.00 96.12 108 ILE A N 1
ATOM 862 C CA . ILE A 1 108 ? -1.291 -4.759 1.779 1.00 96.12 108 ILE A CA 1
ATOM 863 C C . ILE A 1 108 ? -1.470 -5.018 0.275 1.00 96.12 108 ILE A C 1
ATOM 865 O O . ILE A 1 108 ? -1.147 -4.152 -0.534 1.00 96.12 108 ILE A O 1
ATOM 869 N N . ILE A 1 109 ? -2.005 -6.180 -0.123 1.00 96.62 109 ILE A N 1
ATOM 870 C CA . ILE A 1 109 ? -2.202 -6.510 -1.544 1.00 96.62 109 ILE A CA 1
ATOM 871 C C . ILE A 1 109 ? -3.150 -5.506 -2.205 1.00 96.62 109 ILE A C 1
ATOM 873 O O . ILE A 1 109 ? -2.934 -5.120 -3.353 1.00 96.62 109 ILE A O 1
ATOM 877 N N . ASP A 1 110 ? -4.157 -5.019 -1.482 1.00 95.88 110 ASP A N 1
ATOM 878 C CA . ASP A 1 110 ? -5.146 -4.084 -2.025 1.00 95.88 110 ASP A CA 1
ATOM 879 C C . ASP A 1 110 ? -4.551 -2.732 -2.429 1.00 95.88 110 ASP A C 1
ATOM 881 O O . ASP A 1 110 ? -5.154 -2.021 -3.232 1.00 95.88 110 ASP A O 1
ATOM 885 N N . TRP A 1 111 ? -3.367 -2.388 -1.912 1.00 94.38 111 TRP A N 1
ATOM 886 C CA . TRP A 1 111 ? -2.657 -1.145 -2.221 1.00 94.38 111 TRP A CA 1
ATOM 887 C C . TRP A 1 111 ? -1.927 -1.199 -3.572 1.00 94.38 111 TRP A C 1
ATOM 889 O O . TRP A 1 111 ? -1.385 -0.191 -4.022 1.00 94.38 111 TRP A O 1
ATOM 899 N N . ILE A 1 112 ? -1.891 -2.367 -4.221 1.00 93.50 112 ILE A N 1
ATOM 900 C CA . ILE A 1 112 ? -1.273 -2.549 -5.534 1.00 93.50 112 ILE A CA 1
ATOM 901 C C . ILE A 1 112 ? -2.287 -2.155 -6.628 1.00 93.50 112 ILE A C 1
ATOM 903 O O . ILE A 1 112 ? -3.350 -2.767 -6.723 1.00 93.50 112 ILE A O 1
ATOM 907 N N . PRO A 1 113 ? -1.970 -1.200 -7.521 1.00 90.56 113 PRO A N 1
ATOM 908 C CA . PRO A 1 113 ? -2.877 -0.749 -8.580 1.00 90.56 113 PRO A CA 1
ATOM 909 C C . PRO A 1 113 ? -3.056 -1.771 -9.719 1.00 90.56 113 PRO A C 1
ATOM 911 O O . PRO A 1 113 ? -3.908 -1.600 -10.583 1.00 90.56 113 PRO A O 1
ATOM 914 N N . HIS A 1 114 ? -2.253 -2.834 -9.777 1.00 92.00 114 HIS A N 1
ATOM 915 C CA . HIS A 1 114 ? -2.303 -3.822 -10.857 1.00 92.00 114 HIS A CA 1
ATOM 916 C C . HIS A 1 114 ? -3.150 -5.036 -10.460 1.00 92.00 114 HIS A C 1
ATOM 918 O O . HIS A 1 114 ? -2.700 -5.909 -9.717 1.00 92.00 114 HIS A O 1
ATOM 924 N N . ALA A 1 115 ? -4.376 -5.114 -10.987 1.00 93.31 115 ALA A N 1
ATOM 925 C CA . ALA A 1 115 ? -5.334 -6.176 -10.671 1.00 93.31 115 ALA A CA 1
ATOM 926 C C . ALA A 1 115 ? -4.788 -7.596 -10.917 1.00 93.31 115 ALA A C 1
ATOM 928 O O . ALA A 1 115 ? -4.997 -8.474 -10.081 1.00 93.31 115 ALA A O 1
ATOM 929 N N . THR A 1 116 ? -4.054 -7.822 -12.010 1.00 94.06 116 THR A N 1
ATOM 930 C CA . THR A 1 116 ? -3.444 -9.128 -12.310 1.00 94.06 116 THR A CA 1
ATOM 931 C C . THR A 1 116 ? -2.410 -9.515 -11.257 1.00 94.06 116 THR A C 1
ATOM 933 O O . THR A 1 116 ? -2.463 -10.624 -10.733 1.00 94.06 116 THR A O 1
ATOM 936 N N . ILE A 1 117 ? -1.523 -8.584 -10.882 1.00 95.75 117 ILE A N 1
ATOM 937 C CA . ILE A 1 117 ? -0.510 -8.811 -9.842 1.00 95.75 117 ILE A CA 1
ATOM 938 C C . ILE A 1 117 ? -1.195 -9.133 -8.507 1.00 95.75 117 ILE A C 1
ATOM 940 O O . ILE A 1 117 ? -0.831 -10.117 -7.865 1.00 95.75 117 ILE A O 1
ATOM 944 N N . ARG A 1 118 ? -2.237 -8.376 -8.121 1.00 96.06 118 ARG A N 1
ATOM 945 C CA . ARG A 1 118 ? -3.036 -8.661 -6.914 1.00 96.06 118 ARG A CA 1
ATOM 946 C C . ARG A 1 118 ? -3.610 -10.073 -6.934 1.00 96.06 118 ARG A C 1
ATOM 948 O O . ARG A 1 118 ? -3.397 -10.834 -5.996 1.00 96.06 118 ARG A O 1
ATOM 955 N N . ASN A 1 119 ? -4.297 -10.440 -8.015 1.00 96.69 119 ASN A N 1
ATOM 956 C CA . ASN A 1 119 ? -4.910 -11.758 -8.161 1.00 96.69 119 ASN A CA 1
ATOM 957 C C . ASN A 1 119 ? -3.870 -12.879 -8.057 1.00 96.69 119 ASN A C 1
ATOM 959 O O . ASN A 1 119 ? -4.090 -13.848 -7.335 1.00 96.69 119 ASN A O 1
ATOM 963 N N . MET A 1 120 ? -2.722 -12.732 -8.723 1.00 96.06 120 MET A N 1
ATOM 964 C CA . MET A 1 120 ? -1.657 -13.733 -8.678 1.00 96.06 120 MET A CA 1
ATOM 965 C C . MET A 1 120 ? -1.045 -13.867 -7.282 1.00 96.06 120 MET A C 1
ATOM 967 O O . MET A 1 120 ? -0.795 -14.990 -6.849 1.00 96.06 120 MET A O 1
ATOM 971 N N . LEU A 1 121 ? -0.871 -12.768 -6.543 1.00 95.88 121 LEU A N 1
ATOM 972 C CA . LEU A 1 121 ? -0.423 -12.817 -5.148 1.00 95.88 121 LEU A CA 1
ATOM 973 C C . LEU A 1 121 ? -1.445 -13.506 -4.234 1.00 95.88 121 LEU A C 1
ATOM 975 O O . LEU A 1 121 ? -1.059 -14.277 -3.360 1.00 95.88 121 LEU A O 1
ATOM 979 N N . ILE A 1 122 ? -2.744 -13.280 -4.452 1.00 95.75 122 ILE A N 1
ATOM 980 C CA . ILE A 1 122 ? -3.816 -13.906 -3.660 1.00 95.75 122 ILE A CA 1
ATOM 981 C C . ILE A 1 122 ? -3.923 -15.408 -3.936 1.00 95.75 122 ILE A C 1
ATOM 983 O O . ILE A 1 122 ? -4.170 -16.179 -3.010 1.00 95.75 122 ILE A O 1
ATOM 987 N N . LEU A 1 123 ? -3.724 -15.829 -5.186 1.00 94.69 123 LEU A N 1
ATOM 988 C CA . LEU A 1 123 ? -3.757 -17.241 -5.571 1.00 94.69 123 LEU A CA 1
ATOM 989 C C . LEU A 1 123 ? -2.492 -18.006 -5.151 1.00 94.69 123 LEU A C 1
ATOM 991 O O . LEU A 1 123 ? -2.539 -19.226 -5.031 1.00 94.69 123 LEU A O 1
ATOM 995 N N . ASN A 1 124 ? -1.378 -17.309 -4.906 1.00 91.88 124 ASN A N 1
ATOM 996 C CA . ASN A 1 124 ? -0.073 -17.906 -4.604 1.00 91.88 124 ASN A CA 1
ATOM 997 C C . ASN A 1 124 ? 0.526 -17.358 -3.293 1.00 91.88 124 ASN A C 1
ATOM 999 O O . ASN A 1 124 ? 1.728 -17.105 -3.216 1.00 91.88 124 ASN A O 1
ATOM 1003 N N . GLN A 1 125 ? -0.300 -17.153 -2.259 1.00 85.19 125 GLN A N 1
ATOM 1004 C CA . GLN A 1 125 ? 0.106 -16.464 -1.019 1.00 85.19 125 GLN A CA 1
ATOM 1005 C C . GLN A 1 125 ? 1.317 -17.088 -0.314 1.00 85.19 125 GLN A C 1
ATOM 1007 O O . GLN A 1 125 ? 2.072 -16.368 0.332 1.00 85.19 125 GLN A O 1
ATOM 1012 N N . ASP A 1 126 ? 1.513 -18.401 -0.438 1.00 86.94 126 ASP A N 1
ATOM 1013 C CA . ASP A 1 126 ? 2.604 -19.116 0.234 1.00 86.94 126 ASP A CA 1
ATOM 1014 C C . ASP A 1 126 ? 3.912 -19.127 -0.579 1.00 86.94 126 ASP A C 1
ATOM 1016 O O . ASP A 1 126 ? 4.956 -19.533 -0.073 1.00 86.94 126 ASP A O 1
ATOM 1020 N N . ALA A 1 127 ? 3.878 -18.674 -1.836 1.00 89.56 127 ALA A N 1
ATOM 1021 C CA . ALA A 1 127 ? 5.039 -18.672 -2.726 1.00 89.56 127 ALA A CA 1
ATOM 1022 C C . ALA A 1 127 ? 5.905 -17.408 -2.595 1.00 89.56 127 ALA A C 1
ATOM 1024 O O . ALA A 1 127 ? 7.002 -17.355 -3.154 1.00 89.56 127 ALA A O 1
ATOM 1025 N N . PHE A 1 128 ? 5.424 -16.384 -1.884 1.00 90.88 128 PHE A N 1
ATOM 1026 C CA . PHE A 1 128 ? 6.040 -15.062 -1.866 1.00 90.88 128 PHE A CA 1
ATOM 1027 C C . PHE A 1 128 ? 6.236 -14.525 -0.448 1.00 90.88 128 PHE A C 1
ATOM 1029 O O . PHE A 1 128 ? 5.314 -14.520 0.365 1.00 90.88 128 PHE A O 1
ATOM 1036 N N . ASP A 1 129 ? 7.417 -13.961 -0.187 1.00 93.00 129 ASP A N 1
ATOM 1037 C CA . ASP A 1 129 ? 7.577 -12.989 0.895 1.00 93.00 129 ASP A CA 1
ATOM 1038 C C . ASP A 1 129 ? 6.981 -11.653 0.441 1.00 93.00 129 ASP A C 1
ATOM 1040 O O . ASP A 1 129 ? 7.583 -10.901 -0.331 1.00 93.00 129 ASP A O 1
ATOM 1044 N N . LEU A 1 130 ? 5.763 -11.384 0.904 1.00 93.81 130 LEU A N 1
ATOM 1045 C CA . LEU A 1 130 ? 4.968 -10.255 0.447 1.00 93.81 130 LEU A CA 1
ATOM 1046 C C . LEU A 1 130 ? 5.604 -8.897 0.762 1.00 93.81 130 LEU A C 1
ATOM 1048 O O . LEU A 1 130 ? 5.505 -7.992 -0.062 1.00 93.81 130 LEU A O 1
ATOM 1052 N N . ASP A 1 131 ? 6.278 -8.742 1.906 1.00 94.44 131 ASP A N 1
ATOM 1053 C CA . ASP A 1 131 ? 6.921 -7.464 2.234 1.00 94.44 131 ASP A CA 1
ATOM 1054 C C . ASP A 1 131 ? 8.063 -7.178 1.248 1.00 94.44 131 ASP A C 1
ATOM 1056 O O . ASP A 1 131 ? 8.204 -6.050 0.769 1.00 94.44 131 ASP A O 1
ATOM 1060 N N . THR A 1 132 ? 8.838 -8.209 0.895 1.00 93.44 132 THR A N 1
ATOM 1061 C CA . THR A 1 132 ? 9.899 -8.119 -0.117 1.00 93.44 132 THR A CA 1
ATOM 1062 C C . THR A 1 132 ? 9.326 -7.825 -1.504 1.00 93.44 132 THR A C 1
ATOM 1064 O O . THR A 1 132 ? 9.791 -6.896 -2.161 1.00 93.44 132 THR A O 1
ATOM 1067 N N . VAL A 1 133 ? 8.269 -8.528 -1.928 1.00 94.50 133 VAL A N 1
ATOM 1068 C CA . VAL A 1 133 ? 7.618 -8.270 -3.225 1.00 94.50 133 VAL A CA 1
ATOM 1069 C C . VAL A 1 133 ? 7.093 -6.837 -3.319 1.00 94.50 133 VAL A C 1
ATOM 1071 O O . VAL A 1 133 ? 7.314 -6.180 -4.332 1.00 94.50 133 VAL A O 1
ATOM 1074 N N . VAL A 1 134 ? 6.414 -6.325 -2.286 1.00 93.69 134 VAL A N 1
ATOM 1075 C CA . VAL A 1 134 ? 5.869 -4.953 -2.300 1.00 93.69 134 VAL A CA 1
ATOM 1076 C C . VAL A 1 134 ? 6.994 -3.915 -2.313 1.00 93.69 134 VAL A C 1
ATOM 1078 O O . VAL A 1 134 ? 6.882 -2.894 -2.991 1.00 93.69 134 VAL A O 1
ATOM 1081 N N . THR A 1 135 ? 8.094 -4.188 -1.610 1.00 92.62 135 THR A N 1
ATOM 1082 C CA . THR A 1 135 ? 9.293 -3.337 -1.595 1.00 92.62 135 THR A CA 1
ATOM 1083 C C . THR A 1 135 ? 9.931 -3.266 -2.987 1.00 92.62 135 THR A C 1
ATOM 1085 O O . THR A 1 135 ? 10.207 -2.174 -3.487 1.00 92.62 135 THR A O 1
ATOM 1088 N N . ASP A 1 136 ? 10.097 -4.411 -3.649 1.00 92.69 136 ASP A N 1
ATOM 1089 C CA . ASP A 1 136 ? 10.646 -4.488 -5.004 1.00 92.69 136 ASP A CA 1
ATOM 1090 C C . ASP A 1 136 ? 9.705 -3.884 -6.048 1.00 92.69 136 ASP A C 1
ATOM 1092 O O . ASP A 1 136 ? 10.153 -3.205 -6.970 1.00 92.69 136 ASP A O 1
ATOM 1096 N N . LEU A 1 137 ? 8.394 -4.080 -5.892 1.00 92.19 137 LEU A N 1
ATOM 1097 C CA . LEU A 1 137 ? 7.394 -3.480 -6.769 1.00 92.19 137 LEU A CA 1
ATOM 1098 C C . LEU A 1 137 ? 7.428 -1.950 -6.671 1.00 92.19 137 LEU A C 1
ATOM 1100 O O . LEU A 1 137 ? 7.409 -1.274 -7.696 1.00 92.19 137 LEU A O 1
ATOM 1104 N N . ALA A 1 138 ? 7.548 -1.402 -5.456 1.00 89.12 138 ALA A N 1
ATOM 1105 C CA . ALA A 1 138 ? 7.702 0.035 -5.248 1.00 89.12 138 ALA A CA 1
ATOM 1106 C C . ALA A 1 138 ? 8.966 0.587 -5.935 1.00 89.12 138 ALA A C 1
ATOM 1108 O O . ALA A 1 138 ? 8.918 1.658 -6.541 1.00 89.12 138 ALA A O 1
ATOM 1109 N N . ALA A 1 139 ? 10.072 -0.167 -5.891 1.00 87.88 139 ALA A N 1
ATOM 1110 C CA . ALA A 1 139 ? 11.321 0.173 -6.575 1.00 87.88 139 ALA A CA 1
ATOM 1111 C C . ALA A 1 139 ? 11.195 0.131 -8.107 1.00 87.88 139 ALA A C 1
ATOM 1113 O O . ALA A 1 139 ? 11.883 0.875 -8.809 1.00 87.88 139 ALA A O 1
ATOM 1114 N N . ALA A 1 140 ? 10.331 -0.746 -8.615 1.00 89.69 140 ALA A N 1
ATOM 1115 C CA . ALA A 1 140 ? 10.155 -1.013 -10.035 1.00 89.69 140 ALA A CA 1
ATOM 1116 C C . ALA A 1 140 ? 9.107 -0.126 -10.716 1.00 89.69 140 ALA A C 1
ATOM 1118 O O . ALA A 1 140 ? 8.942 -0.235 -11.931 1.00 89.69 140 ALA A O 1
ATOM 1119 N N . TYR A 1 141 ? 8.395 0.742 -9.988 1.00 89.12 141 TYR A N 1
ATOM 1120 C CA . TYR A 1 141 ? 7.464 1.664 -10.633 1.00 89.12 141 TYR A CA 1
ATOM 1121 C C . TYR A 1 141 ? 8.197 2.639 -11.554 1.00 89.12 141 TYR A C 1
ATOM 1123 O O . TYR A 1 141 ? 9.162 3.308 -11.173 1.00 89.12 141 TYR A O 1
ATOM 1131 N N . VAL A 1 142 ? 7.681 2.756 -12.771 1.00 87.00 142 VAL A N 1
ATOM 1132 C CA . VAL A 1 142 ? 8.149 3.675 -13.805 1.00 87.00 142 VAL A CA 1
ATOM 1133 C C . VAL A 1 142 ? 6.975 4.487 -14.335 1.00 87.00 142 VAL A C 1
ATOM 1135 O O . VAL A 1 142 ? 5.828 4.046 -14.293 1.00 87.00 142 VAL A O 1
ATOM 1138 N N . TYR A 1 143 ? 7.249 5.674 -14.859 1.00 82.62 143 TYR A N 1
ATOM 1139 C CA . TYR A 1 143 ? 6.278 6.439 -15.637 1.00 82.62 143 TYR A CA 1
ATOM 1140 C C . TYR A 1 143 ? 6.842 6.716 -17.027 1.00 82.62 143 TYR A C 1
ATOM 1142 O O . TYR A 1 143 ? 8.056 6.828 -17.221 1.00 82.62 143 TYR A O 1
ATOM 1150 N N . GLU A 1 144 ? 5.944 6.799 -18.000 1.00 78.88 144 GLU A N 1
ATOM 1151 C CA . GLU A 1 144 ? 6.274 7.095 -19.389 1.00 78.88 144 GLU A CA 1
ATOM 1152 C C . GLU A 1 144 ? 5.836 8.520 -19.705 1.00 78.88 144 GLU A C 1
ATOM 1154 O O . GLU A 1 144 ? 4.686 8.886 -19.459 1.00 78.88 144 GLU A O 1
ATOM 1159 N N . THR A 1 145 ? 6.738 9.332 -20.253 1.00 69.25 145 THR A N 1
ATOM 1160 C CA . THR A 1 145 ? 6.382 10.661 -20.761 1.00 69.25 145 THR A CA 1
ATOM 1161 C C . THR A 1 145 ? 6.158 10.604 -22.264 1.00 69.25 145 THR A C 1
ATOM 1163 O O . THR A 1 145 ? 7.028 10.146 -23.008 1.00 69.25 145 THR A O 1
ATOM 1166 N N . GLU A 1 146 ? 5.007 11.096 -22.720 1.00 58.97 146 GLU A N 1
ATOM 1167 C CA . GLU A 1 146 ? 4.731 11.286 -24.144 1.00 58.97 146 GLU A CA 1
ATOM 1168 C C . GLU A 1 146 ? 5.477 12.533 -24.640 1.00 58.97 146 GLU A C 1
ATOM 1170 O O . GLU A 1 146 ? 5.112 13.667 -24.323 1.00 58.97 146 GLU A O 1
ATOM 1175 N N . SER A 1 147 ? 6.552 12.331 -25.401 1.00 52.50 147 SER A N 1
ATOM 1176 C CA . SER A 1 147 ? 7.267 13.404 -26.098 1.00 52.50 147 SER A CA 1
ATOM 1177 C C . SER A 1 147 ? 6.443 13.821 -27.319 1.00 52.50 147 SER A C 1
ATOM 1179 O O . SER A 1 147 ? 6.610 13.257 -28.395 1.00 52.50 147 SER A O 1
ATOM 1181 N N . ASN A 1 148 ? 5.505 14.759 -27.154 1.00 46.91 148 ASN A N 1
ATOM 1182 C CA . ASN A 1 148 ? 4.595 15.164 -28.236 1.00 46.91 148 ASN A CA 1
ATOM 1183 C C . ASN A 1 148 ? 5.116 16.324 -29.107 1.00 46.91 148 ASN A C 1
ATOM 1185 O O . ASN A 1 148 ? 4.361 16.925 -29.866 1.00 46.91 148 ASN A O 1
ATOM 1189 N N . GLU A 1 149 ? 6.404 16.639 -29.020 1.00 46.66 149 GLU A N 1
ATOM 1190 C CA . GLU A 1 149 ? 7.066 17.616 -29.878 1.00 46.66 149 GLU A CA 1
ATOM 1191 C C . GLU A 1 149 ? 8.338 16.970 -30.430 1.00 46.66 149 GLU A C 1
ATOM 1193 O O . GLU A 1 149 ? 9.177 16.500 -29.668 1.00 46.66 149 GLU A O 1
ATOM 1198 N N . TYR A 1 150 ? 8.462 16.975 -31.757 1.00 45.69 150 TYR A N 1
ATOM 1199 C CA . TYR A 1 150 ? 9.508 16.374 -32.593 1.00 45.69 150 TYR A CA 1
ATOM 1200 C C . TYR A 1 150 ? 9.294 14.913 -33.011 1.00 45.69 150 TYR A C 1
ATOM 1202 O O . TYR A 1 150 ? 9.225 13.970 -32.226 1.00 45.69 150 TYR A O 1
ATOM 1210 N N . SER A 1 151 ? 9.244 14.758 -34.332 1.00 49.84 151 SER A N 1
ATOM 1211 C CA . SER A 1 151 ? 8.975 13.571 -35.148 1.00 49.84 151 SER A CA 1
ATOM 1212 C C . SER A 1 151 ? 9.998 12.428 -35.036 1.00 49.84 151 SER A C 1
ATOM 1214 O O . SER A 1 151 ? 10.055 11.588 -35.926 1.00 49.84 151 SER A O 1
ATOM 1216 N N . ASP A 1 152 ? 10.769 12.370 -33.947 1.00 50.38 152 ASP A N 1
ATOM 1217 C CA . ASP A 1 152 ? 11.646 11.238 -33.608 1.00 50.38 152 ASP A CA 1
ATOM 1218 C C . ASP A 1 152 ? 11.189 10.480 -32.342 1.00 50.38 152 ASP A C 1
ATOM 1220 O O . ASP A 1 152 ? 11.728 9.431 -32.013 1.00 50.38 152 ASP A O 1
ATOM 1224 N N . GLY A 1 153 ? 10.141 10.955 -31.649 1.00 47.78 153 GLY A N 1
ATOM 1225 C CA . GLY A 1 153 ? 9.237 10.120 -30.840 1.00 47.78 153 GLY A CA 1
ATOM 1226 C C . GLY A 1 153 ? 9.867 9.165 -29.814 1.00 47.78 153 GLY A C 1
ATOM 1227 O O . GLY A 1 153 ? 9.275 8.130 -29.495 1.00 47.78 153 GLY A O 1
ATOM 1228 N N . VAL A 1 154 ? 11.055 9.455 -29.280 1.00 52.78 154 VAL A N 1
ATOM 1229 C CA . VAL A 1 154 ? 11.675 8.623 -28.243 1.00 52.78 154 VAL A CA 1
ATOM 1230 C C . VAL A 1 154 ? 11.016 8.974 -26.909 1.00 52.78 154 VAL A C 1
ATOM 1232 O O . VAL A 1 154 ? 11.487 9.833 -26.169 1.00 52.78 154 VAL A O 1
ATOM 1235 N N . GLY A 1 155 ? 9.891 8.322 -26.608 1.00 60.09 155 GLY A N 1
ATOM 1236 C CA . GLY A 1 155 ? 9.315 8.345 -25.264 1.00 60.09 155 GLY A CA 1
ATOM 1237 C C . GLY A 1 155 ? 10.345 7.849 -24.246 1.00 60.09 155 GLY A C 1
ATOM 1238 O O . GLY A 1 155 ? 10.983 6.808 -24.451 1.00 60.09 155 GLY A O 1
ATOM 1239 N N . GLU A 1 156 ? 10.537 8.614 -23.175 1.00 70.56 156 GLU A N 1
ATOM 1240 C CA . GLU A 1 156 ? 11.454 8.270 -22.090 1.00 70.56 156 GLU A CA 1
ATOM 1241 C C . GLU A 1 156 ? 10.682 7.546 -20.979 1.00 70.56 156 GLU A C 1
ATOM 1243 O O . GLU A 1 156 ? 9.620 7.998 -20.539 1.00 70.56 156 GLU A O 1
ATOM 1248 N N . THR A 1 157 ? 11.211 6.407 -20.535 1.00 77.69 157 THR A N 1
ATOM 1249 C CA . THR A 1 157 ? 10.710 5.686 -19.362 1.00 77.69 157 THR A CA 1
ATOM 1250 C C . THR A 1 157 ? 11.624 6.010 -18.192 1.00 77.69 157 THR A C 1
ATOM 1252 O O . THR A 1 157 ? 12.824 5.741 -18.247 1.00 77.69 157 THR A O 1
ATOM 1255 N N . ARG A 1 158 ? 11.068 6.601 -17.132 1.00 79.31 158 ARG A N 1
ATOM 1256 C CA . ARG A 1 158 ? 11.833 7.027 -15.954 1.00 79.31 158 ARG A CA 1
ATOM 1257 C C . ARG A 1 158 ? 11.398 6.268 -14.713 1.00 79.31 158 ARG A C 1
ATOM 1259 O O . ARG A 1 158 ? 10.205 6.061 -14.491 1.00 79.31 158 ARG A O 1
ATOM 1266 N N . ASN A 1 159 ? 12.372 5.899 -13.884 1.00 85.06 159 ASN A N 1
ATOM 1267 C CA . ASN A 1 159 ? 12.109 5.303 -12.581 1.00 85.06 159 ASN A CA 1
ATOM 1268 C C . ASN A 1 159 ? 11.462 6.335 -11.642 1.00 85.06 159 ASN A C 1
ATOM 1270 O O . ASN A 1 159 ? 11.914 7.480 -11.531 1.00 85.06 159 ASN A O 1
ATOM 1274 N N . LEU A 1 160 ? 10.384 5.929 -10.972 1.00 84.25 160 LEU A N 1
ATOM 1275 C CA . LEU A 1 160 ? 9.598 6.814 -10.121 1.00 84.25 160 LEU A CA 1
ATOM 1276 C C . LEU A 1 160 ? 10.347 7.212 -8.843 1.00 84.25 160 LEU A C 1
ATOM 1278 O O . LEU A 1 160 ? 10.249 8.363 -8.421 1.00 84.25 160 LEU A O 1
ATOM 1282 N N . MET A 1 161 ? 11.121 6.299 -8.247 1.00 82.44 161 MET A N 1
ATOM 1283 C CA . MET A 1 161 ? 11.935 6.589 -7.060 1.00 82.44 161 MET A CA 1
ATOM 1284 C C . MET A 1 161 ? 13.002 7.642 -7.371 1.00 82.44 161 MET A C 1
ATOM 1286 O O . MET A 1 161 ? 13.164 8.595 -6.611 1.00 82.44 161 MET A O 1
ATOM 1290 N N . ASP A 1 162 ? 13.679 7.531 -8.515 1.00 80.50 162 ASP A N 1
ATOM 1291 C CA . ASP A 1 162 ? 14.673 8.525 -8.934 1.00 80.50 162 ASP A CA 1
ATOM 1292 C C . ASP A 1 162 ? 14.036 9.890 -9.207 1.00 80.50 162 ASP A C 1
ATOM 1294 O O . ASP A 1 162 ? 14.590 10.926 -8.835 1.00 80.50 162 ASP A O 1
ATOM 1298 N N . ALA A 1 163 ? 12.845 9.916 -9.808 1.00 79.56 163 ALA A N 1
ATOM 1299 C CA . ALA A 1 163 ? 12.122 11.161 -10.033 1.00 79.56 163 ALA A CA 1
ATOM 1300 C C . ALA A 1 163 ? 11.697 11.829 -8.713 1.00 79.56 163 ALA A C 1
ATOM 1302 O O . ALA A 1 163 ? 11.890 13.033 -8.552 1.00 79.56 163 ALA A O 1
ATOM 1303 N N . VAL A 1 164 ? 11.214 11.048 -7.739 1.00 80.19 164 VAL A N 1
ATOM 1304 C CA . VAL A 1 164 ? 10.942 11.507 -6.365 1.00 80.19 164 VAL A CA 1
ATOM 1305 C C . VAL A 1 164 ? 12.199 12.082 -5.723 1.00 80.19 164 VAL A C 1
ATOM 1307 O O . VAL A 1 164 ? 12.165 13.200 -5.209 1.00 80.19 164 VAL A O 1
ATOM 1310 N N . HIS A 1 165 ? 13.323 11.369 -5.793 1.00 79.50 165 HIS A N 1
ATOM 1311 C CA . HIS A 1 165 ? 14.582 11.849 -5.233 1.00 79.50 165 HIS A CA 1
ATOM 1312 C C . HIS A 1 165 ? 15.034 13.166 -5.875 1.00 79.50 165 HIS A C 1
ATOM 1314 O O . HIS A 1 165 ? 15.414 14.109 -5.181 1.00 79.50 165 HIS A O 1
ATOM 1320 N N . ASN A 1 166 ? 14.976 13.251 -7.203 1.00 77.31 166 ASN A N 1
ATOM 1321 C CA . ASN A 1 166 ? 15.369 14.446 -7.939 1.00 77.31 166 ASN A CA 1
ATOM 1322 C C . ASN A 1 166 ? 14.464 15.637 -7.606 1.00 77.31 166 ASN A C 1
ATOM 1324 O O . ASN A 1 166 ? 14.968 16.741 -7.408 1.00 77.31 166 ASN A O 1
ATOM 1328 N N . SER A 1 167 ? 13.155 15.422 -7.457 1.00 80.62 167 SER A N 1
ATOM 1329 C CA . SER A 1 167 ? 12.229 16.458 -6.991 1.00 80.62 167 SER A CA 1
ATOM 1330 C C . SER A 1 167 ? 12.560 16.954 -5.587 1.00 80.62 167 SER A C 1
ATOM 1332 O O . SER A 1 167 ? 12.583 18.164 -5.372 1.00 80.62 167 SER A O 1
ATOM 1334 N N . LEU A 1 168 ? 12.877 16.054 -4.651 1.00 79.19 168 LEU A N 1
ATOM 1335 C CA . LEU A 1 168 ? 13.284 16.436 -3.293 1.00 79.19 168 LEU A CA 1
ATOM 1336 C C . LEU A 1 168 ? 14.600 17.220 -3.287 1.00 79.19 168 LEU A C 1
ATOM 1338 O O . LEU A 1 168 ? 14.734 18.191 -2.549 1.00 79.19 168 LEU A O 1
ATOM 1342 N N . ARG A 1 169 ? 15.568 16.821 -4.120 1.00 78.44 169 ARG A N 1
ATOM 1343 C CA . ARG A 1 169 ? 16.885 17.465 -4.192 1.00 78.44 169 ARG A CA 1
ATOM 1344 C C . ARG A 1 169 ? 16.841 18.833 -4.872 1.00 78.44 169 ARG A C 1
ATOM 1346 O O . ARG A 1 169 ? 17.562 19.737 -4.461 1.00 78.44 169 ARG A O 1
ATOM 1353 N N . CYS A 1 170 ? 16.053 18.966 -5.934 1.00 74.00 170 CYS A N 1
ATOM 1354 C CA . CYS A 1 170 ? 16.069 20.139 -6.807 1.00 74.00 170 CYS A CA 1
ATOM 1355 C C . CYS A 1 170 ? 14.866 21.073 -6.608 1.00 74.00 170 CYS A C 1
ATOM 1357 O O . CYS A 1 170 ? 14.801 22.100 -7.274 1.00 74.00 170 CYS A O 1
ATOM 1359 N N . GLY A 1 171 ? 13.904 20.727 -5.744 1.00 67.44 171 GLY A N 1
ATOM 1360 C CA . GLY A 1 171 ? 12.681 21.514 -5.538 1.00 67.44 171 GLY A CA 1
ATOM 1361 C C . GLY A 1 171 ? 11.761 21.568 -6.765 1.00 67.44 171 GLY A C 1
ATOM 1362 O O . GLY A 1 171 ? 10.897 22.436 -6.854 1.00 67.44 171 GLY A O 1
ATOM 1363 N N . MET A 1 172 ? 11.953 20.664 -7.731 1.00 60.56 172 MET A N 1
ATOM 1364 C CA . MET A 1 172 ? 11.216 20.660 -8.995 1.00 60.56 172 MET A CA 1
ATOM 1365 C C . MET A 1 172 ? 9.907 19.870 -8.872 1.00 60.56 172 MET A C 1
ATOM 1367 O O . MET A 1 172 ? 9.907 18.789 -8.274 1.00 60.56 172 MET A O 1
ATOM 1371 N N . PRO A 1 173 ? 8.796 20.336 -9.471 1.00 61.19 173 PRO A N 1
ATOM 1372 C CA . PRO A 1 173 ? 7.563 19.561 -9.523 1.00 61.19 173 PRO A CA 1
ATOM 1373 C C . PRO A 1 173 ? 7.767 18.282 -10.349 1.00 61.19 173 PRO A C 1
ATOM 1375 O O . PRO A 1 173 ? 8.231 18.326 -11.485 1.00 61.19 173 PRO A O 1
ATOM 1378 N N . LEU A 1 174 ? 7.398 17.146 -9.756 1.00 55.59 174 LEU A N 1
ATOM 1379 C CA . LEU A 1 174 ? 7.623 15.788 -10.273 1.00 55.59 174 LEU A CA 1
ATOM 1380 C C . LEU A 1 174 ? 6.870 15.501 -11.584 1.00 55.59 174 LEU A C 1
ATOM 1382 O O . LEU A 1 174 ? 7.330 14.733 -12.422 1.00 55.59 174 LEU A O 1
ATOM 1386 N N . LEU A 1 175 ? 5.718 16.148 -11.768 1.00 55.56 175 LEU A N 1
ATOM 1387 C CA . LEU A 1 175 ? 4.878 16.074 -12.960 1.00 55.56 175 LEU A CA 1
ATOM 1388 C C . LEU A 1 175 ? 4.576 17.499 -13.403 1.00 55.56 175 LEU A C 1
ATOM 1390 O O . LEU A 1 175 ? 4.033 18.282 -12.622 1.00 55.56 175 LEU A O 1
ATOM 1394 N N . GLY A 1 176 ? 4.981 17.820 -14.633 1.00 41.12 176 GLY A N 1
ATOM 1395 C CA . GLY A 1 176 ? 5.031 19.160 -15.214 1.00 41.12 176 GLY A CA 1
ATOM 1396 C C . GLY A 1 176 ? 3.978 20.136 -14.688 1.00 41.12 176 GLY A C 1
ATOM 1397 O O . GLY A 1 176 ? 2.808 20.091 -15.067 1.00 41.12 176 GLY A O 1
ATOM 1398 N N . GLY A 1 177 ? 4.427 21.083 -13.865 1.00 33.28 177 GLY A N 1
ATOM 1399 C CA . GLY A 1 177 ? 3.756 22.365 -13.749 1.00 33.28 177 GLY A CA 1
ATOM 1400 C C . GLY A 1 177 ? 3.987 23.111 -15.056 1.00 33.28 177 GLY A C 1
ATOM 1401 O O . GLY A 1 177 ? 5.092 23.582 -15.308 1.00 33.28 177 GLY A O 1
ATOM 1402 N N . ALA A 1 178 ? 2.971 23.173 -15.914 1.00 30.06 178 ALA A N 1
ATOM 1403 C CA . ALA A 1 178 ? 2.998 24.074 -17.055 1.00 30.06 178 ALA A CA 1
ATOM 1404 C C . ALA A 1 178 ? 3.192 25.512 -16.537 1.00 30.06 178 ALA A C 1
ATOM 1406 O O . ALA A 1 178 ? 2.329 26.027 -15.836 1.00 30.06 178 ALA A O 1
ATOM 1407 N N . GLY A 1 179 ? 4.354 26.090 -16.858 1.00 29.62 179 GLY A N 1
ATOM 1408 C CA . GLY A 1 179 ? 4.690 27.515 -16.877 1.00 29.62 179 GLY A CA 1
ATOM 1409 C C . GLY A 1 179 ? 4.127 28.415 -15.773 1.00 29.62 179 GLY A C 1
ATOM 1410 O O . GLY A 1 179 ? 3.027 28.939 -15.904 1.00 29.62 179 GLY A O 1
ATOM 1411 N N . LEU A 1 180 ? 4.970 28.779 -14.805 1.00 25.78 180 LEU A N 1
ATOM 1412 C CA . LEU A 1 180 ? 5.044 30.182 -14.392 1.00 25.78 180 LEU A CA 1
ATOM 1413 C C . LEU A 1 180 ? 6.319 30.775 -15.003 1.00 25.78 180 LEU A C 1
ATOM 1415 O O . LEU A 1 180 ? 7.379 30.793 -14.387 1.00 25.78 180 LEU A O 1
ATOM 1419 N N . GLN A 1 181 ? 6.216 31.250 -16.246 1.00 29.02 181 GLN A N 1
ATOM 1420 C CA . GLN A 1 181 ? 7.025 32.396 -16.638 1.00 29.02 181 GLN A CA 1
ATOM 1421 C C . GLN A 1 181 ? 6.339 33.620 -16.037 1.00 29.02 181 GLN A C 1
ATOM 1423 O O . GLN A 1 181 ? 5.387 34.149 -16.602 1.00 29.02 181 GLN A O 1
ATOM 1428 N N . THR A 1 182 ? 6.796 34.062 -14.873 1.00 26.12 182 THR A N 1
ATOM 1429 C CA . THR A 1 182 ? 6.623 35.460 -14.480 1.00 26.12 182 THR A CA 1
ATOM 1430 C C . THR A 1 182 ? 7.871 36.191 -14.928 1.00 26.12 182 THR A C 1
ATOM 1432 O O . THR A 1 182 ? 8.895 36.180 -14.248 1.00 26.12 182 THR A O 1
ATOM 1435 N N . GLY A 1 183 ? 7.789 36.790 -16.113 1.00 26.27 183 GLY A N 1
ATOM 1436 C CA . GLY A 1 183 ? 8.699 37.856 -16.481 1.00 26.27 183 GLY A CA 1
ATOM 1437 C C . GLY A 1 183 ? 8.512 39.024 -15.517 1.00 26.27 183 GLY A C 1
ATOM 1438 O O . GLY A 1 183 ? 7.411 39.543 -15.371 1.00 26.27 183 GLY A O 1
ATOM 1439 N N . SER A 1 184 ? 9.590 39.436 -14.867 1.00 27.05 184 SER A N 1
ATOM 1440 C CA . SER A 1 184 ? 9.841 40.833 -14.529 1.00 27.05 184 SER A CA 1
ATOM 1441 C C . SER A 1 184 ? 11.336 40.966 -14.286 1.00 27.05 184 SER A C 1
ATOM 1443 O O . SER A 1 184 ? 11.914 40.230 -13.487 1.00 27.05 184 SER A O 1
ATOM 1445 N N . GLY A 1 185 ? 11.972 41.817 -15.084 1.00 26.48 185 GLY A N 1
ATOM 1446 C CA . GLY A 1 185 ? 13.415 41.926 -15.168 1.00 26.48 185 GLY A CA 1
ATOM 1447 C C . GLY A 1 185 ? 14.066 42.446 -13.894 1.00 26.48 185 GLY A C 1
ATOM 1448 O O . GLY A 1 185 ? 13.496 43.253 -13.169 1.00 26.48 185 GLY A O 1
ATOM 1449 N N . GLN A 1 186 ? 15.326 42.067 -13.717 1.00 28.08 186 GLN A N 1
ATOM 1450 C CA . GLN A 1 186 ? 16.356 43.008 -13.305 1.00 28.08 186 GLN A CA 1
ATOM 1451 C C . GLN A 1 186 ? 17.709 42.527 -13.825 1.00 28.08 186 GLN A C 1
ATOM 1453 O O . GLN A 1 186 ? 18.207 41.456 -13.491 1.00 28.08 186 GLN A O 1
ATOM 1458 N N . HIS A 1 187 ? 18.258 43.357 -14.708 1.00 28.03 187 HIS A N 1
ATOM 1459 C CA . HIS A 1 187 ? 19.657 43.398 -15.092 1.00 28.03 187 HIS A CA 1
ATOM 1460 C C . HIS A 1 187 ? 20.531 43.413 -13.830 1.00 28.03 187 HIS A C 1
ATOM 1462 O O . HIS A 1 187 ? 20.458 44.363 -13.053 1.00 28.03 187 HIS A O 1
ATOM 1468 N N . VAL A 1 188 ? 21.412 42.428 -13.672 1.00 26.94 188 VAL A N 1
ATOM 1469 C CA . VAL A 1 188 ? 22.654 42.618 -12.919 1.00 26.94 188 VAL A CA 1
ATOM 1470 C C . VAL A 1 188 ? 23.789 42.124 -13.800 1.00 26.94 188 VAL A C 1
ATOM 1472 O O . VAL A 1 188 ? 24.021 40.931 -13.970 1.00 26.94 188 VAL A O 1
ATOM 1475 N N . VAL A 1 189 ? 24.459 43.096 -14.413 1.00 29.38 189 VAL A N 1
ATOM 1476 C CA . VAL A 1 189 ? 25.769 42.931 -15.032 1.00 29.38 189 VAL A CA 1
ATOM 1477 C C . VAL A 1 189 ? 26.773 42.703 -13.906 1.00 29.38 189 VAL A C 1
ATOM 1479 O O . VAL A 1 189 ? 26.900 43.542 -13.019 1.00 29.38 189 VAL A O 1
ATOM 1482 N N . ALA A 1 190 ? 27.512 41.600 -13.967 1.00 26.22 190 ALA A N 1
ATOM 1483 C CA . ALA A 1 190 ? 28.777 41.452 -13.263 1.00 26.22 190 ALA A CA 1
ATOM 1484 C C . ALA A 1 190 ? 29.803 40.859 -14.235 1.00 26.22 190 ALA A C 1
ATOM 1486 O O . ALA A 1 190 ? 29.905 39.650 -14.426 1.00 26.22 190 ALA A O 1
ATOM 1487 N N . THR A 1 191 ? 30.529 41.751 -14.901 1.00 26.36 191 THR A N 1
ATOM 1488 C CA . THR A 1 191 ? 31.808 41.473 -15.559 1.00 26.36 191 THR A CA 1
ATOM 1489 C C . THR A 1 191 ? 32.918 41.392 -14.519 1.00 26.36 191 THR A C 1
ATOM 1491 O O . THR A 1 191 ? 33.013 42.302 -13.703 1.00 26.36 191 THR A O 1
ATOM 1494 N N . CYS A 1 192 ? 33.737 40.340 -14.606 1.00 25.52 192 CYS A N 1
ATOM 1495 C CA . CYS A 1 192 ? 35.172 40.197 -14.282 1.00 25.52 192 CYS A CA 1
ATOM 1496 C C . CYS A 1 192 ? 35.455 38.689 -14.477 1.00 25.52 192 CYS A C 1
ATOM 1498 O O . CYS A 1 192 ? 34.747 37.880 -13.896 1.00 25.52 192 CYS A O 1
ATOM 1500 N N . GLY A 1 193 ? 36.354 38.164 -15.307 1.00 25.25 193 GLY A N 1
ATOM 1501 C CA . GLY A 1 193 ? 37.612 38.663 -15.841 1.00 25.25 193 GLY A CA 1
ATOM 1502 C C . GLY A 1 193 ? 38.691 37.623 -15.503 1.00 25.25 193 GLY A C 1
ATOM 1503 O O . GLY A 1 193 ? 39.081 37.541 -14.349 1.00 25.25 193 GLY A O 1
ATOM 1504 N N . GLY A 1 194 ? 39.147 36.853 -16.500 1.00 25.39 194 GLY A N 1
ATOM 1505 C CA . GLY A 1 194 ? 40.501 36.279 -16.545 1.00 25.39 194 GLY A CA 1
ATOM 1506 C C . GLY A 1 194 ? 40.777 34.889 -15.944 1.00 25.39 194 GLY A C 1
ATOM 1507 O O . GLY A 1 194 ? 40.741 34.699 -14.738 1.00 25.39 194 GLY A O 1
ATOM 1508 N N . GLU A 1 195 ? 41.234 34.006 -16.842 1.00 24.08 195 GLU A N 1
ATOM 1509 C CA . GLU A 1 195 ? 42.317 33.015 -16.671 1.00 24.08 195 GLU A CA 1
ATOM 1510 C C . GLU A 1 195 ? 42.002 31.542 -16.306 1.00 24.08 195 GLU A C 1
ATOM 1512 O O . GLU A 1 195 ? 41.281 31.182 -15.383 1.00 24.08 195 GLU A O 1
ATOM 1517 N N . SER A 1 196 ? 42.624 30.663 -17.095 1.00 27.66 196 SER A N 1
ATOM 1518 C CA . SER A 1 196 ? 42.864 29.218 -16.936 1.00 27.66 196 SER A CA 1
ATOM 1519 C C . SER A 1 196 ? 44.357 28.989 -17.255 1.00 27.66 196 SER A C 1
ATOM 1521 O O . SER A 1 196 ? 44.902 29.827 -17.976 1.00 27.66 196 SER A O 1
ATOM 1523 N N . PRO A 1 197 ? 45.004 27.830 -16.982 1.00 41.94 197 PRO A N 1
ATOM 1524 C CA . PRO A 1 197 ? 44.891 26.800 -15.925 1.00 41.94 197 PRO A CA 1
ATOM 1525 C C . PRO A 1 197 ? 46.312 26.531 -15.285 1.00 41.94 197 PRO A C 1
ATOM 1527 O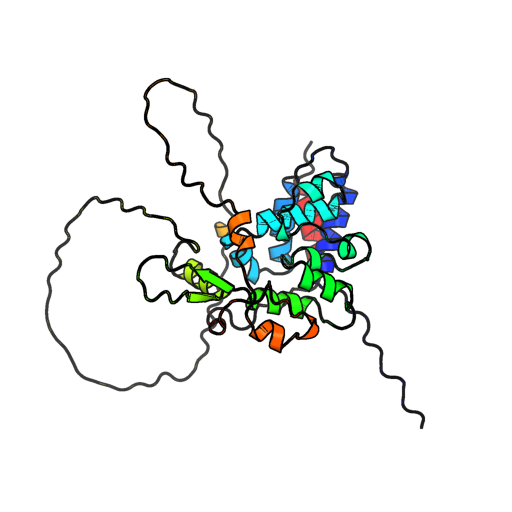 O . PRO A 1 197 ? 47.165 27.402 -15.447 1.00 41.94 197 PRO A O 1
ATOM 1530 N N . PRO A 1 198 ? 46.653 25.420 -14.559 1.00 34.53 198 PRO A N 1
ATOM 1531 C CA . PRO A 1 198 ? 46.767 24.064 -15.129 1.00 34.53 198 PRO A CA 1
ATOM 1532 C C . PRO A 1 198 ? 46.386 22.877 -14.200 1.00 34.53 198 PRO A C 1
ATOM 1534 O O . PRO A 1 198 ? 46.141 22.979 -13.003 1.00 34.53 198 PRO A O 1
ATOM 1537 N N . THR A 1 199 ? 46.361 21.708 -14.837 1.00 36.16 199 THR A N 1
ATOM 1538 C CA . THR A 1 199 ? 46.147 20.326 -14.376 1.00 36.16 199 THR A CA 1
ATOM 1539 C C . THR A 1 199 ? 46.757 19.903 -13.030 1.00 36.16 199 THR A C 1
ATOM 1541 O O . THR A 1 199 ? 47.960 20.024 -12.815 1.00 36.16 199 THR A O 1
ATOM 1544 N N . THR A 1 200 ? 45.986 19.164 -12.220 1.00 27.25 200 THR A N 1
ATOM 1545 C CA . THR A 1 200 ? 46.506 17.986 -11.495 1.00 27.25 200 THR A CA 1
ATOM 1546 C C . THR A 1 200 ? 45.411 16.958 -11.209 1.00 27.25 200 THR A C 1
ATOM 1548 O O . THR A 1 200 ? 44.374 17.223 -10.609 1.00 27.25 200 THR A O 1
ATOM 1551 N N . ARG A 1 201 ? 45.689 15.740 -11.665 1.00 33.25 201 ARG A N 1
ATOM 1552 C CA . ARG A 1 201 ? 44.942 14.498 -11.479 1.00 33.25 201 ARG A CA 1
ATOM 1553 C C . ARG A 1 201 ? 44.851 14.147 -9.987 1.00 33.25 201 ARG A C 1
ATOM 1555 O O . ARG A 1 201 ? 45.869 13.826 -9.381 1.00 33.25 201 ARG A O 1
ATOM 1562 N N . LYS A 1 202 ? 43.644 14.105 -9.416 1.00 26.33 202 LYS A N 1
ATOM 1563 C CA . LYS A 1 202 ? 43.357 13.345 -8.188 1.00 26.33 202 LYS A CA 1
ATOM 1564 C C . LYS A 1 202 ? 42.094 12.509 -8.376 1.00 26.33 202 LYS A C 1
ATOM 1566 O O . LYS A 1 202 ? 41.001 13.020 -8.573 1.00 26.33 202 LYS A O 1
ATOM 1571 N N . ARG A 1 203 ? 42.300 11.196 -8.335 1.00 33.28 203 ARG A N 1
ATOM 1572 C CA . ARG A 1 203 ? 41.286 10.143 -8.235 1.00 33.28 203 ARG A CA 1
ATOM 1573 C C . ARG A 1 203 ? 40.619 10.248 -6.853 1.00 33.28 203 ARG A C 1
ATOM 1575 O O . ARG A 1 203 ? 41.369 10.228 -5.877 1.00 33.28 203 ARG A O 1
ATOM 1582 N N . PRO A 1 204 ? 39.284 10.308 -6.718 1.00 27.91 204 PRO A N 1
ATOM 1583 C CA . PRO A 1 204 ? 38.654 10.073 -5.429 1.00 27.91 204 PRO A CA 1
ATOM 1584 C C . PRO A 1 204 ? 38.366 8.581 -5.276 1.00 27.91 204 PRO A C 1
ATOM 1586 O O . P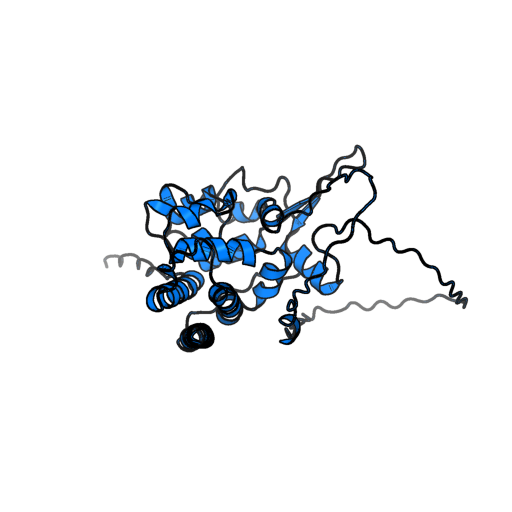RO A 1 204 ? 37.644 7.966 -6.059 1.00 27.91 204 PRO A O 1
ATOM 1589 N N . THR A 1 205 ? 39.008 8.013 -4.265 1.00 25.59 205 THR A N 1
ATOM 1590 C CA . THR A 1 205 ? 38.726 6.716 -3.662 1.00 25.59 205 THR A CA 1
ATOM 1591 C C . THR A 1 205 ? 37.268 6.644 -3.216 1.00 25.59 205 THR A C 1
ATOM 1593 O O . THR A 1 205 ? 36.724 7.613 -2.689 1.00 25.59 205 THR A O 1
ATOM 1596 N N . ALA A 1 206 ? 36.658 5.477 -3.422 1.00 30.89 206 ALA A N 1
ATOM 1597 C CA . ALA A 1 206 ? 35.332 5.134 -2.938 1.00 30.89 206 ALA A CA 1
ATOM 1598 C C . ALA A 1 206 ? 35.226 5.365 -1.422 1.00 30.89 206 ALA A C 1
ATOM 1600 O O . ALA A 1 206 ? 35.867 4.677 -0.631 1.00 30.89 206 ALA A O 1
ATOM 1601 N N . ALA A 1 207 ? 34.394 6.323 -1.033 1.00 24.20 207 ALA A N 1
ATOM 1602 C CA . ALA A 1 207 ? 33.850 6.431 0.308 1.00 24.20 207 ALA A CA 1
ATOM 1603 C C . ALA A 1 207 ? 32.363 6.740 0.145 1.00 24.20 207 ALA A C 1
ATOM 1605 O O . ALA A 1 207 ? 31.983 7.778 -0.395 1.00 24.20 207 ALA A O 1
ATOM 1606 N N . ALA A 1 208 ? 31.537 5.775 0.538 1.00 29.52 208 ALA A N 1
ATOM 1607 C CA . ALA A 1 208 ? 30.094 5.889 0.580 1.00 29.52 208 ALA A CA 1
ATOM 1608 C C . ALA A 1 208 ? 29.709 7.065 1.487 1.00 29.52 208 ALA A C 1
ATOM 1610 O O . ALA A 1 208 ? 29.831 6.983 2.707 1.00 29.52 208 ALA A O 1
ATOM 1611 N N . VAL A 1 209 ? 29.247 8.163 0.891 1.00 23.50 209 VAL A N 1
ATOM 1612 C CA . VAL A 1 209 ? 28.590 9.236 1.636 1.00 23.50 209 VAL A CA 1
ATOM 1613 C C . VAL A 1 209 ? 27.102 8.913 1.645 1.00 23.50 209 VAL A C 1
ATOM 1615 O O . VAL A 1 209 ? 26.347 9.296 0.756 1.00 23.50 209 VAL A O 1
ATOM 1618 N N . VAL A 1 210 ? 26.697 8.140 2.651 1.00 24.97 210 VAL A N 1
ATOM 1619 C CA . VAL A 1 210 ? 25.294 7.987 3.039 1.00 24.97 210 VAL A CA 1
ATOM 1620 C C . VAL A 1 210 ? 24.844 9.343 3.578 1.00 24.97 210 VAL A C 1
ATOM 1622 O O . VAL A 1 210 ? 25.101 9.678 4.733 1.00 24.97 210 VAL A O 1
ATOM 1625 N N . HIS A 1 211 ? 24.199 10.158 2.743 1.00 24.75 211 HIS A N 1
ATOM 1626 C CA . HIS A 1 211 ? 23.473 11.322 3.238 1.00 24.75 211 HIS A CA 1
ATOM 1627 C C . HIS A 1 211 ? 22.192 10.832 3.911 1.00 24.75 211 HIS A C 1
ATOM 1629 O O . HIS A 1 211 ? 21.155 10.634 3.284 1.00 24.75 211 HIS A O 1
ATOM 1635 N N . GLN A 1 212 ? 22.297 10.609 5.217 1.00 25.39 212 GLN A N 1
ATOM 1636 C CA . GLN A 1 212 ? 21.171 10.431 6.116 1.00 25.39 212 GLN A CA 1
ATOM 1637 C C . GLN A 1 212 ? 20.357 11.734 6.097 1.00 25.39 212 GLN A C 1
ATOM 1639 O O . GLN A 1 212 ? 20.723 12.720 6.737 1.00 25.39 212 GLN A O 1
ATOM 1644 N N . PHE A 1 213 ? 19.284 11.775 5.307 1.00 26.78 213 PHE A N 1
ATOM 1645 C CA . PHE A 1 213 ? 18.340 12.886 5.358 1.00 26.78 213 PHE A CA 1
ATOM 1646 C C . PHE A 1 213 ? 17.645 12.851 6.719 1.00 26.78 213 PHE A C 1
ATOM 1648 O O . PHE A 1 213 ? 16.867 11.947 7.024 1.00 26.78 213 PHE A O 1
ATOM 1655 N N . LYS A 1 214 ? 17.955 13.840 7.558 1.00 22.17 214 LYS A N 1
ATOM 1656 C CA . LYS A 1 214 ? 17.190 14.132 8.766 1.00 22.17 214 LYS A CA 1
ATOM 1657 C C . LYS A 1 214 ? 15.849 14.689 8.281 1.00 22.17 214 LYS A C 1
ATOM 1659 O O . LYS A 1 214 ? 15.778 15.838 7.859 1.00 22.17 214 LYS A O 1
ATOM 1664 N N . VAL A 1 215 ? 14.822 13.842 8.226 1.00 31.86 215 VAL A N 1
ATOM 1665 C CA . VAL A 1 215 ? 13.453 14.280 7.926 1.00 31.86 215 VAL A CA 1
ATOM 1666 C C . VAL A 1 215 ? 13.007 15.124 9.111 1.00 31.86 215 VAL A C 1
ATOM 1668 O O . VAL A 1 215 ? 12.745 14.599 10.191 1.00 31.86 215 VAL A O 1
ATOM 1671 N N . ASP A 1 216 ? 13.025 16.438 8.931 1.00 23.23 216 ASP A N 1
ATOM 1672 C CA . ASP A 1 216 ? 12.611 17.385 9.953 1.00 23.23 216 ASP A CA 1
ATOM 1673 C C . ASP A 1 216 ? 11.080 17.356 10.079 1.00 23.23 216 ASP A C 1
ATOM 1675 O O . ASP A 1 216 ? 10.358 17.317 9.077 1.00 23.23 216 ASP A O 1
ATOM 1679 N N . SER A 1 217 ? 10.563 17.384 11.309 1.00 30.22 217 SER A N 1
ATOM 1680 C CA . SER A 1 217 ? 9.118 17.323 11.597 1.00 30.22 217 SER A CA 1
ATOM 1681 C C . SER A 1 217 ? 8.324 18.487 10.980 1.00 30.22 217 SER A C 1
ATOM 1683 O O . SER A 1 217 ? 7.097 18.444 10.930 1.00 30.22 217 SER A O 1
ATOM 1685 N N . SER A 1 218 ? 9.013 19.522 10.491 1.00 30.11 218 SER A N 1
ATOM 1686 C CA . SER A 1 218 ? 8.449 20.683 9.801 1.00 30.11 218 SER A CA 1
ATOM 1687 C C . SER A 1 218 ? 7.944 20.390 8.384 1.00 30.11 218 SER A C 1
ATOM 1689 O O . SER A 1 218 ? 7.126 21.158 7.886 1.00 30.11 218 SER A O 1
ATOM 1691 N N . PHE A 1 219 ? 8.322 19.266 7.757 1.00 28.30 219 PHE A N 1
ATOM 1692 C CA . PHE A 1 219 ? 7.751 18.854 6.461 1.00 28.30 219 PHE A CA 1
ATOM 1693 C C . PHE A 1 219 ? 6.253 18.500 6.539 1.00 28.30 219 PHE A C 1
ATOM 1695 O O . PHE A 1 219 ? 5.590 18.399 5.510 1.00 28.30 219 PHE A O 1
ATOM 1702 N N . PHE A 1 220 ? 5.717 18.316 7.751 1.00 32.62 220 PHE A N 1
ATOM 1703 C CA . PHE A 1 220 ? 4.324 17.936 8.006 1.00 32.62 220 PHE A CA 1
ATOM 1704 C C . PHE A 1 220 ? 3.410 19.112 8.372 1.00 32.62 220 PHE A C 1
ATOM 1706 O O . PHE A 1 220 ? 2.233 18.903 8.665 1.00 32.62 220 PHE A O 1
ATOM 1713 N N . VAL A 1 221 ? 3.908 20.353 8.346 1.00 27.94 221 VAL A N 1
ATOM 1714 C CA . VAL A 1 221 ? 3.084 21.531 8.632 1.00 27.94 221 VAL A CA 1
ATOM 1715 C C . VAL A 1 221 ? 2.663 22.196 7.323 1.00 27.94 221 VAL A C 1
ATOM 1717 O O . VAL A 1 221 ? 3.492 22.756 6.616 1.00 27.94 221 VAL A O 1
ATOM 1720 N N . GLN A 1 222 ? 1.342 22.167 7.079 1.00 27.78 222 GLN A N 1
ATOM 1721 C CA . GLN A 1 222 ? 0.510 23.225 6.475 1.00 27.78 222 GLN A CA 1
ATOM 1722 C C . GLN A 1 222 ? -0.279 22.838 5.208 1.00 27.78 222 GLN A C 1
ATOM 1724 O O . GLN A 1 222 ? 0.183 23.004 4.089 1.00 27.78 222 GLN A O 1
ATOM 1729 N N . THR A 1 223 ? -1.564 22.516 5.402 1.00 27.31 223 THR A N 1
ATOM 1730 C CA . THR A 1 223 ? -2.670 23.155 4.658 1.00 27.31 223 THR A CA 1
ATOM 1731 C C . THR A 1 223 ? -3.867 23.318 5.592 1.00 27.31 223 THR A C 1
ATOM 1733 O O . THR A 1 223 ? -4.782 22.499 5.626 1.00 27.31 223 THR A O 1
ATOM 1736 N N . GLY A 1 224 ? -3.841 24.388 6.382 1.00 27.47 224 GLY A N 1
ATOM 1737 C CA . GLY A 1 224 ? -4.991 24.877 7.128 1.00 27.47 224 GLY A CA 1
ATOM 1738 C C . GLY A 1 224 ? -5.217 26.341 6.782 1.00 27.47 224 GLY A C 1
ATOM 1739 O O . GLY A 1 224 ? -4.505 27.200 7.281 1.00 27.47 224 GLY A O 1
ATOM 1740 N N . SER A 1 225 ? -6.164 26.622 5.895 1.00 28.89 225 SER A N 1
ATOM 1741 C CA . SER A 1 225 ? -7.211 27.627 6.116 1.00 28.89 225 SER A CA 1
ATOM 1742 C C . SER A 1 225 ? -8.109 27.670 4.882 1.00 28.89 225 SER A C 1
ATOM 1744 O O . SER A 1 225 ? -7.657 27.875 3.758 1.00 28.89 225 SER A O 1
ATOM 1746 N N . GLY A 1 226 ? -9.397 27.425 5.100 1.00 27.53 226 GLY A N 1
ATOM 1747 C CA . GLY A 1 226 ? -10.419 27.930 4.204 1.00 27.53 226 GLY A CA 1
ATOM 1748 C C . GLY A 1 226 ? -10.614 29.411 4.502 1.00 27.53 226 GLY A C 1
ATOM 1749 O O . GLY A 1 226 ? -10.689 29.798 5.668 1.00 27.53 226 GLY A O 1
ATOM 1750 N N . GLN A 1 227 ? -10.733 30.224 3.459 1.00 25.47 227 GLN A N 1
ATOM 1751 C CA . GLN A 1 227 ? -11.403 31.510 3.559 1.00 25.47 227 GLN A CA 1
ATOM 1752 C C . GLN A 1 227 ? -12.432 31.633 2.440 1.00 25.47 227 GLN A C 1
ATOM 1754 O O . GLN A 1 227 ? -12.136 31.527 1.253 1.00 25.47 227 GLN A O 1
ATOM 1759 N N . HIS A 1 228 ? -13.665 31.817 2.900 1.00 26.31 228 HIS A N 1
ATOM 1760 C CA . HIS A 1 228 ? -14.818 32.323 2.179 1.00 26.31 228 HIS A CA 1
ATOM 1761 C C . HIS A 1 228 ? -14.482 33.695 1.578 1.00 26.31 228 HIS A C 1
ATOM 1763 O O . HIS A 1 228 ? -14.056 34.580 2.318 1.00 26.31 228 HIS A O 1
ATOM 1769 N N . VAL A 1 229 ? -14.756 33.908 0.289 1.00 25.12 229 VAL A N 1
ATOM 1770 C CA . VAL A 1 229 ? -14.947 35.259 -0.258 1.00 25.12 229 VAL A CA 1
ATOM 1771 C C . VAL A 1 229 ? -16.192 35.265 -1.140 1.00 25.12 229 VAL A C 1
ATOM 1773 O O . VAL A 1 229 ? -16.431 34.368 -1.945 1.00 25.12 229 VAL A O 1
ATOM 1776 N N . VAL A 1 230 ? -17.008 36.274 -0.866 1.00 25.81 230 VAL A N 1
ATOM 1777 C CA . VAL A 1 230 ? -18.357 36.566 -1.345 1.00 25.81 230 VAL A CA 1
ATOM 1778 C C . VAL A 1 230 ? -18.344 36.987 -2.822 1.00 25.81 230 VAL A C 1
ATOM 1780 O O . VAL A 1 230 ? -17.360 37.530 -3.316 1.00 25.81 230 VAL A O 1
ATOM 1783 N N . ALA A 1 231 ? -19.453 36.725 -3.517 1.00 28.75 231 ALA A N 1
ATOM 1784 C CA . ALA A 1 231 ? -19.680 37.017 -4.929 1.00 28.75 231 ALA A CA 1
ATOM 1785 C C . ALA A 1 231 ? -19.641 38.517 -5.293 1.00 28.75 231 ALA A C 1
ATOM 1787 O O . ALA A 1 231 ? -20.115 39.356 -4.528 1.00 28.75 231 ALA A O 1
ATOM 1788 N N . ALA A 1 232 ? -19.203 38.818 -6.522 1.00 24.62 232 ALA A N 1
ATOM 1789 C CA . ALA A 1 232 ? -19.617 39.989 -7.299 1.00 24.62 232 ALA A CA 1
ATOM 1790 C C . ALA A 1 232 ? -19.497 39.706 -8.814 1.00 24.62 232 ALA A C 1
ATOM 1792 O O . ALA A 1 232 ? -18.657 38.922 -9.250 1.00 24.62 232 ALA A O 1
ATOM 1793 N N . CYS A 1 233 ? -20.401 40.313 -9.581 1.00 25.47 233 CYS A N 1
ATOM 1794 C CA . CYS A 1 233 ? -20.766 40.026 -10.970 1.00 25.47 233 CYS A CA 1
ATOM 1795 C C . CYS A 1 233 ? -19.777 40.513 -12.052 1.00 25.47 233 CYS A C 1
ATOM 1797 O O . CYS A 1 233 ? -19.136 41.544 -11.881 1.00 25.47 233 CYS A O 1
ATOM 1799 N N . GLY A 1 234 ? -19.852 39.876 -13.233 1.00 24.14 234 GLY A N 1
ATOM 1800 C CA . GLY A 1 234 ? -19.714 40.533 -14.546 1.00 24.14 234 GLY A CA 1
ATOM 1801 C C . GLY A 1 234 ? -18.442 40.238 -15.356 1.00 24.14 234 GLY A C 1
ATOM 1802 O O . GLY A 1 234 ? -17.343 40.543 -14.912 1.00 24.14 234 GLY A O 1
ATOM 1803 N N . GLY A 1 235 ? -18.616 39.739 -16.591 1.00 23.92 235 GLY A N 1
ATOM 1804 C CA . GLY A 1 235 ? -17.607 39.791 -17.663 1.00 23.92 235 GLY A CA 1
ATOM 1805 C C . GLY A 1 235 ? -17.314 38.453 -18.352 1.00 23.92 235 GLY A C 1
ATOM 1806 O O . GLY A 1 235 ? -16.709 37.565 -17.763 1.00 23.92 235 GLY A O 1
ATOM 1807 N N . GLU A 1 236 ? -17.733 38.321 -19.612 1.00 32.75 236 GLU A N 1
ATOM 1808 C CA . GLU A 1 236 ? -17.528 37.159 -20.487 1.00 32.75 236 GLU A CA 1
ATOM 1809 C C . GLU A 1 236 ? -16.063 36.967 -20.922 1.00 32.75 236 GLU A C 1
ATOM 1811 O O . GLU A 1 236 ? -15.410 37.916 -21.353 1.00 32.75 236 GLU A O 1
ATOM 1816 N N . SER A 1 237 ? -15.581 35.716 -20.898 1.00 26.88 237 SER A N 1
ATOM 1817 C CA . SER A 1 237 ? -14.659 35.100 -21.880 1.00 26.88 237 SER A CA 1
ATOM 1818 C C . SER A 1 237 ? -14.503 33.592 -21.584 1.00 26.88 237 SER A C 1
ATOM 1820 O O . SER A 1 237 ? -14.611 33.187 -20.424 1.00 26.88 237 SER A O 1
ATOM 1822 N N . PRO A 1 238 ? -14.294 32.726 -22.598 1.00 29.41 238 PRO A N 1
ATOM 1823 C CA . PRO A 1 238 ? -14.486 31.282 -22.460 1.00 29.41 238 PRO A CA 1
ATOM 1824 C C . PRO A 1 238 ? -13.289 30.610 -21.766 1.00 29.41 238 PRO A C 1
ATOM 1826 O O . PRO A 1 238 ? -12.146 30.868 -22.148 1.00 29.41 238 PRO A O 1
ATOM 1829 N N . PRO A 1 239 ? -13.488 29.695 -20.798 1.00 31.00 239 PRO A N 1
ATOM 1830 C CA . PRO A 1 239 ? -12.374 28.956 -20.232 1.00 31.00 239 PRO A CA 1
ATOM 1831 C C . PRO A 1 239 ? -12.094 27.707 -21.074 1.00 31.00 239 PRO A C 1
ATOM 1833 O O . PRO A 1 239 ? -12.837 26.726 -21.037 1.00 31.00 239 PRO A O 1
ATOM 1836 N N . THR A 1 240 ? -10.959 27.684 -21.773 1.00 31.48 240 THR A N 1
ATOM 1837 C CA . THR A 1 240 ? -10.260 26.428 -22.078 1.00 31.48 240 THR A CA 1
ATOM 1838 C C . THR A 1 240 ? -9.853 25.787 -20.755 1.00 31.48 240 THR A C 1
ATOM 1840 O O . THR A 1 240 ? -8.787 26.062 -20.202 1.00 31.48 240 THR A O 1
ATOM 1843 N N . THR A 1 241 ? -10.725 24.946 -20.203 1.00 28.44 241 THR A N 1
ATOM 1844 C CA . THR A 1 241 ? -10.445 24.170 -18.997 1.00 28.44 241 THR A CA 1
ATOM 1845 C C . THR A 1 241 ? -9.415 23.093 -19.317 1.00 28.44 241 THR A C 1
ATOM 1847 O O . THR A 1 241 ? -9.762 21.950 -19.623 1.00 28.44 241 THR A O 1
ATOM 1850 N N . ARG A 1 242 ? -8.125 23.422 -19.206 1.00 33.19 242 ARG A N 1
ATOM 1851 C CA . ARG A 1 242 ? -7.097 22.403 -18.985 1.00 33.19 242 ARG A CA 1
ATOM 1852 C C . ARG A 1 242 ? -7.317 21.876 -17.568 1.00 33.19 242 ARG A C 1
ATOM 1854 O O . ARG A 1 242 ? -6.851 22.467 -16.597 1.00 33.19 242 ARG A O 1
ATOM 1861 N N . LYS A 1 243 ? -8.126 20.815 -17.447 1.00 29.48 243 LYS A N 1
ATOM 1862 C CA . LYS A 1 243 ? -8.390 20.131 -16.175 1.00 29.48 243 LYS A CA 1
ATOM 1863 C C . LYS A 1 243 ? -7.050 19.810 -15.515 1.00 29.48 243 LYS A C 1
ATOM 1865 O O . LYS A 1 243 ? -6.218 19.113 -16.093 1.00 29.48 243 LYS A O 1
ATOM 1870 N N . ARG A 1 244 ? -6.845 20.336 -14.308 1.00 29.95 244 ARG A N 1
ATOM 1871 C CA . ARG A 1 244 ? -5.727 19.954 -13.446 1.00 29.95 244 ARG A CA 1
ATOM 1872 C C . ARG A 1 244 ? -5.833 18.439 -13.214 1.00 29.95 244 ARG A C 1
ATOM 1874 O O . ARG A 1 244 ? -6.911 18.001 -12.807 1.00 29.95 244 ARG A O 1
ATOM 1881 N N . PRO A 1 245 ? -4.788 17.636 -13.478 1.00 32.22 245 PRO A N 1
ATOM 1882 C CA . PRO A 1 245 ? -4.846 16.206 -13.205 1.00 32.22 245 PRO A CA 1
ATOM 1883 C C . PRO A 1 245 ? -5.146 15.987 -11.718 1.00 32.22 245 PRO A C 1
ATOM 1885 O O . PRO A 1 245 ? -4.450 16.517 -10.845 1.00 32.22 245 PRO A O 1
ATOM 1888 N N . THR A 1 246 ? -6.216 15.256 -11.420 1.00 40.78 246 THR A N 1
ATOM 1889 C CA . THR A 1 246 ? -6.528 14.792 -10.064 1.00 40.78 246 THR A CA 1
ATOM 1890 C C . THR A 1 246 ? -5.418 13.860 -9.573 1.00 40.78 246 THR A C 1
ATOM 1892 O O . THR A 1 246 ? -4.761 13.207 -10.376 1.00 40.78 246 THR A O 1
ATOM 1895 N N . ALA A 1 247 ? -5.206 13.767 -8.256 1.00 39.88 247 ALA A N 1
ATOM 1896 C CA . ALA A 1 247 ? -4.212 12.864 -7.653 1.00 39.88 247 ALA A CA 1
ATOM 1897 C C . ALA A 1 247 ? -4.325 11.414 -8.167 1.00 39.88 247 ALA A C 1
ATOM 1899 O O . ALA A 1 247 ? -3.321 10.785 -8.487 1.00 39.88 247 ALA A O 1
ATOM 1900 N N . ALA A 1 248 ? -5.558 10.933 -8.362 1.00 36.16 248 ALA A N 1
ATOM 1901 C CA . ALA A 1 248 ? -5.836 9.638 -8.976 1.00 36.16 248 ALA A CA 1
ATOM 1902 C C . ALA A 1 248 ? -5.222 9.501 -10.384 1.00 36.16 248 ALA A C 1
ATOM 1904 O O . ALA A 1 248 ? -4.626 8.474 -10.691 1.00 36.16 248 ALA A O 1
ATOM 1905 N N . ALA A 1 249 ? -5.282 10.548 -11.216 1.00 39.88 249 ALA A N 1
ATOM 1906 C CA . ALA A 1 249 ? -4.754 10.530 -12.581 1.00 39.88 249 ALA A CA 1
ATOM 1907 C C . ALA A 1 249 ? -3.228 10.333 -12.645 1.00 39.88 249 ALA A C 1
ATOM 1909 O O . ALA A 1 249 ? -2.729 9.876 -13.667 1.00 39.88 249 ALA A O 1
ATOM 1910 N N . VAL A 1 250 ? -2.502 10.638 -11.564 1.00 53.44 250 VAL A N 1
ATOM 1911 C CA . VAL A 1 250 ? -1.048 10.452 -11.479 1.00 53.44 250 VAL A CA 1
ATOM 1912 C C . VAL A 1 250 ? -0.686 8.993 -11.196 1.00 53.44 250 VAL A C 1
ATOM 1914 O O . VAL A 1 250 ? 0.193 8.443 -11.851 1.00 53.44 250 VAL A O 1
ATOM 1917 N N . VAL A 1 251 ? -1.398 8.336 -10.274 1.00 53.00 251 VAL A N 1
ATOM 1918 C CA . VAL A 1 251 ? -1.102 6.946 -9.881 1.00 53.00 251 VAL A CA 1
ATOM 1919 C C . VAL A 1 251 ? -1.495 5.938 -10.969 1.00 53.00 251 VAL A C 1
ATOM 1921 O O . VAL A 1 251 ? -0.849 4.905 -11.123 1.00 53.00 251 VAL A O 1
ATOM 1924 N N . HIS A 1 252 ? -2.505 6.251 -11.786 1.00 53.16 252 HIS A N 1
ATOM 1925 C CA . HIS A 1 252 ? -2.962 5.393 -12.889 1.00 53.16 252 HIS A CA 1
ATOM 1926 C C . HIS A 1 252 ? -1.977 5.246 -14.060 1.00 53.16 252 HIS A C 1
ATOM 1928 O O . HIS A 1 252 ? -2.210 4.419 -14.939 1.00 53.16 252 HIS A O 1
ATOM 1934 N N . GLN A 1 253 ? -0.914 6.051 -14.103 1.00 67.06 253 GLN A N 1
ATOM 1935 C CA . GLN A 1 253 ? 0.048 6.063 -15.209 1.00 67.06 253 GLN A CA 1
ATOM 1936 C C . GLN A 1 253 ? 1.310 5.252 -14.915 1.00 67.06 253 GLN A C 1
ATOM 1938 O O . GLN A 1 253 ? 2.154 5.098 -15.799 1.00 67.06 253 GLN A O 1
ATOM 1943 N N . PHE A 1 254 ? 1.449 4.727 -13.695 1.00 82.62 254 PHE A N 1
ATOM 1944 C CA . PHE A 1 254 ? 2.625 3.952 -13.344 1.00 82.62 254 PHE A CA 1
ATOM 1945 C C . PHE A 1 254 ? 2.577 2.570 -13.992 1.00 82.62 254 PHE A C 1
ATOM 1947 O O . PHE A 1 254 ? 1.588 1.837 -13.917 1.00 82.62 254 PHE A O 1
ATOM 1954 N N . LYS A 1 255 ? 3.675 2.245 -14.660 1.00 89.25 255 LYS A N 1
ATOM 1955 C CA . LYS A 1 255 ? 4.001 0.924 -15.177 1.00 89.25 255 LYS A CA 1
ATOM 1956 C C . LYS A 1 255 ? 5.050 0.288 -14.272 1.00 89.25 255 LYS A C 1
ATOM 1958 O O . LYS A 1 255 ? 5.600 0.940 -13.388 1.00 89.25 255 LYS A O 1
ATOM 1963 N N . VAL A 1 256 ? 5.335 -0.982 -14.504 1.00 90.31 256 VAL A N 1
ATOM 1964 C CA . VAL A 1 256 ? 6.326 -1.757 -13.761 1.00 90.31 256 VAL A CA 1
ATOM 1965 C C . VAL A 1 256 ? 7.477 -2.102 -14.694 1.00 90.31 256 VAL A C 1
ATOM 1967 O O . VAL A 1 256 ? 7.264 -2.572 -15.814 1.00 90.31 256 VAL A O 1
ATOM 1970 N N . ASP A 1 257 ? 8.702 -1.856 -14.247 1.00 89.69 257 ASP A N 1
ATOM 1971 C CA . ASP A 1 257 ? 9.898 -2.200 -15.003 1.00 89.69 257 ASP A CA 1
ATOM 1972 C C . ASP A 1 257 ? 9.996 -3.714 -15.258 1.00 89.69 257 ASP A C 1
ATOM 1974 O O . ASP A 1 257 ? 9.678 -4.543 -14.403 1.00 89.69 257 ASP A O 1
ATOM 1978 N N . SER A 1 258 ? 10.484 -4.086 -16.442 1.00 88.12 258 SER A N 1
ATOM 1979 C CA . SER A 1 258 ? 10.626 -5.488 -16.856 1.00 88.12 258 SER A CA 1
ATOM 1980 C C . SER A 1 258 ? 11.478 -6.345 -15.902 1.00 88.12 258 SER A C 1
ATOM 1982 O O . SER A 1 258 ? 11.216 -7.542 -15.758 1.00 88.12 258 SER A O 1
ATOM 1984 N N . SER A 1 259 ? 12.452 -5.749 -15.204 1.00 87.50 259 SER A N 1
ATOM 1985 C CA . SER A 1 259 ? 13.315 -6.445 -14.241 1.00 87.50 259 SER A CA 1
ATOM 1986 C C . SER A 1 259 ? 12.548 -7.010 -13.042 1.00 87.50 259 SER A C 1
ATOM 1988 O O . SER A 1 259 ? 12.918 -8.069 -12.529 1.00 87.50 259 SER A O 1
ATOM 1990 N N . PHE A 1 260 ? 11.437 -6.380 -12.639 1.00 92.12 260 PHE A N 1
ATOM 1991 C CA . PHE A 1 260 ? 10.560 -6.914 -11.597 1.00 92.12 260 PHE A CA 1
ATOM 1992 C C . PHE A 1 260 ? 10.004 -8.279 -11.998 1.00 92.12 260 PHE A C 1
ATOM 1994 O O . PHE A 1 260 ? 10.058 -9.229 -11.223 1.00 92.12 260 PHE A O 1
ATOM 2001 N N . PHE A 1 261 ? 9.530 -8.410 -13.236 1.00 92.62 261 PHE A N 1
ATOM 2002 C CA . PHE A 1 261 ? 8.968 -9.669 -13.717 1.00 92.62 261 PHE A CA 1
ATOM 2003 C C . PHE A 1 261 ? 10.034 -10.707 -14.062 1.00 92.62 261 PHE A C 1
ATOM 2005 O O . PHE A 1 261 ? 9.757 -11.899 -13.990 1.00 92.62 261 PHE A O 1
ATOM 2012 N N . ALA A 1 262 ? 11.263 -10.286 -14.373 1.00 89.56 262 ALA A N 1
ATOM 2013 C CA . ALA A 1 262 ? 12.390 -11.212 -14.452 1.00 89.56 262 ALA A CA 1
ATOM 2014 C C . A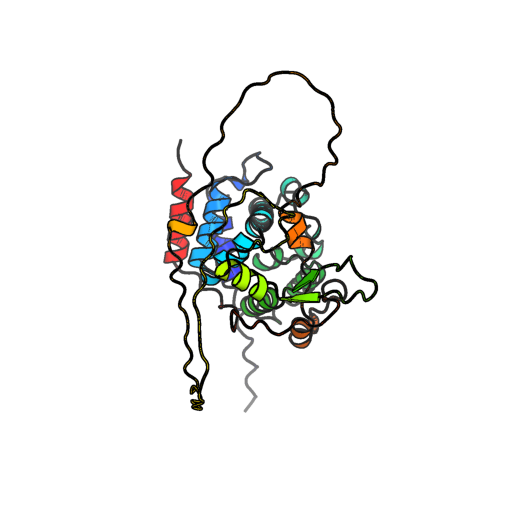LA A 1 262 ? 12.667 -11.875 -13.088 1.00 89.56 262 ALA A C 1
ATOM 2016 O O . ALA A 1 262 ? 12.986 -13.062 -13.035 1.00 89.56 262 ALA A O 1
ATOM 2017 N N . LYS A 1 263 ? 12.497 -11.130 -11.985 1.00 92.31 263 LYS A N 1
ATOM 2018 C CA . LYS A 1 263 ? 12.600 -11.653 -10.613 1.00 92.31 263 LYS A CA 1
ATOM 2019 C C . LYS A 1 263 ? 11.352 -12.432 -10.177 1.00 92.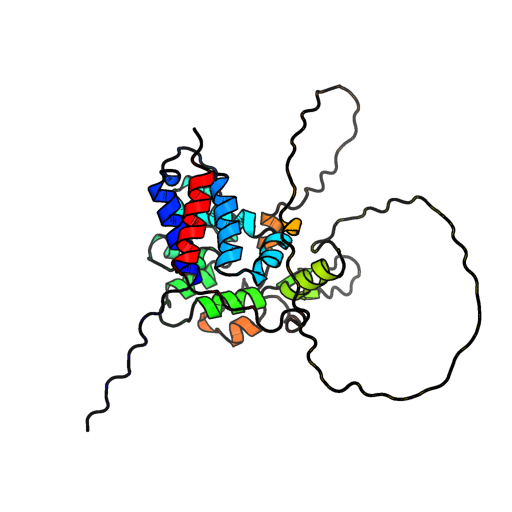31 263 LYS A C 1
ATOM 2021 O O . LYS A 1 263 ? 11.477 -13.443 -9.489 1.00 92.31 263 LYS A O 1
ATOM 2026 N N . TYR A 1 264 ? 10.165 -11.991 -10.596 1.00 94.44 264 TYR A N 1
ATOM 2027 C CA . TYR A 1 264 ? 8.864 -12.570 -10.243 1.00 94.44 264 TYR A CA 1
ATOM 2028 C C . TYR A 1 264 ? 8.049 -12.982 -11.483 1.00 94.44 264 TYR A C 1
ATOM 2030 O O . TYR A 1 264 ? 6.998 -12.397 -11.756 1.00 94.44 264 TYR A O 1
ATOM 2038 N N . PRO A 1 265 ? 8.479 -14.009 -12.237 1.00 93.75 265 PRO A N 1
ATOM 2039 C CA . PRO A 1 265 ? 7.840 -14.375 -13.504 1.00 93.75 265 PRO A CA 1
ATOM 2040 C C . PRO A 1 265 ? 6.386 -14.834 -13.345 1.00 93.75 265 PRO A C 1
ATOM 2042 O O . PRO A 1 265 ? 5.563 -14.594 -14.224 1.00 93.75 265 PRO A O 1
ATOM 2045 N N . ALA A 1 266 ? 6.031 -15.417 -12.197 1.00 92.94 266 ALA A N 1
ATOM 2046 C CA . ALA A 1 266 ? 4.652 -15.795 -11.883 1.00 92.94 266 ALA A CA 1
ATOM 2047 C C . ALA A 1 266 ? 3.704 -14.592 -11.689 1.00 92.94 266 ALA A C 1
ATOM 2049 O O . ALA A 1 266 ? 2.492 -14.778 -11.652 1.00 92.94 266 ALA A O 1
ATOM 2050 N N . LEU A 1 267 ? 4.231 -13.368 -11.570 1.00 94.62 267 LEU A N 1
ATOM 2051 C CA . LEU A 1 267 ? 3.446 -12.135 -11.446 1.00 94.62 267 LEU A CA 1
ATOM 2052 C C . LEU A 1 267 ? 3.338 -11.363 -12.771 1.00 94.62 267 LEU A C 1
ATOM 2054 O O . LEU A 1 267 ? 2.838 -10.241 -12.764 1.00 94.62 267 LEU A O 1
ATOM 2058 N N . TYR A 1 268 ? 3.821 -11.921 -13.889 1.00 92.50 268 TYR A N 1
ATOM 2059 C CA . TYR A 1 268 ? 3.867 -11.227 -15.178 1.00 92.50 268 TYR A CA 1
ATOM 2060 C C . TYR A 1 268 ? 2.491 -10.738 -15.644 1.00 92.50 268 TYR A C 1
ATOM 2062 O O . TYR A 1 268 ? 1.538 -11.508 -15.752 1.00 92.50 268 TYR A O 1
ATOM 2070 N N . ASP A 1 269 ? 2.422 -9.449 -15.979 1.00 87.38 269 ASP A N 1
ATOM 2071 C CA . ASP A 1 269 ? 1.254 -8.806 -16.575 1.00 87.38 269 ASP A CA 1
ATOM 2072 C C . ASP A 1 269 ? 1.702 -7.874 -17.703 1.00 87.38 269 ASP A C 1
ATOM 2074 O O . ASP A 1 269 ? 2.249 -6.796 -17.465 1.00 87.38 269 ASP A O 1
ATOM 2078 N N . MET A 1 270 ? 1.422 -8.270 -18.946 1.00 86.00 270 MET A N 1
ATOM 2079 C CA . MET A 1 270 ? 1.767 -7.500 -20.145 1.00 86.00 270 MET A CA 1
ATOM 2080 C C . MET A 1 270 ? 1.175 -6.080 -20.138 1.00 86.00 270 MET A C 1
ATOM 2082 O O . MET A 1 270 ? 1.741 -5.175 -20.744 1.00 86.00 270 MET A O 1
ATOM 2086 N N . THR A 1 271 ? 0.053 -5.858 -19.449 1.00 85.31 271 THR A N 1
ATOM 2087 C CA . THR A 1 271 ? -0.578 -4.535 -19.348 1.00 85.31 271 THR A CA 1
ATOM 2088 C C . THR A 1 271 ? 0.090 -3.642 -18.302 1.00 85.31 271 THR A C 1
ATOM 2090 O O . THR A 1 271 ? 0.001 -2.413 -18.400 1.00 85.31 271 THR A O 1
ATOM 2093 N N . ALA A 1 272 ? 0.784 -4.234 -17.328 1.00 84.50 272 ALA A N 1
ATOM 2094 C CA . ALA A 1 272 ? 1.502 -3.527 -16.273 1.00 84.50 272 ALA A CA 1
ATOM 2095 C C . ALA A 1 272 ? 2.944 -3.183 -16.670 1.00 84.50 272 ALA A C 1
ATOM 2097 O O . ALA A 1 272 ? 3.469 -2.182 -16.189 1.00 84.50 272 ALA A O 1
ATOM 2098 N N . VAL A 1 273 ? 3.573 -3.973 -17.545 1.00 86.25 273 VAL A N 1
ATOM 2099 C CA . VAL A 1 273 ? 4.969 -3.785 -17.974 1.00 86.25 273 VAL A CA 1
ATOM 2100 C C . VAL A 1 273 ? 5.150 -2.450 -18.711 1.00 86.25 273 VAL A C 1
ATOM 2102 O O . VAL A 1 273 ? 4.358 -2.095 -19.586 1.00 86.25 273 VAL A O 1
ATOM 2105 N N . GLY A 1 274 ? 6.199 -1.700 -18.361 1.00 79.00 274 GLY A N 1
ATOM 2106 C CA . GLY A 1 274 ? 6.612 -0.500 -19.095 1.00 79.00 274 GLY A CA 1
ATOM 2107 C C . GLY A 1 274 ? 7.143 -0.843 -20.488 1.00 79.00 274 GLY A C 1
ATOM 2108 O O . GLY A 1 274 ? 7.803 -1.862 -20.676 1.00 79.00 274 GLY A O 1
ATOM 2109 N N . LYS A 1 275 ? 6.892 0.013 -21.483 1.00 73.88 275 LYS A N 1
ATOM 2110 C CA . LYS A 1 275 ? 7.288 -0.202 -22.888 1.00 73.88 275 LYS A CA 1
ATOM 2111 C C . LYS A 1 275 ? 8.795 -0.373 -23.068 1.00 73.88 275 LYS A C 1
ATOM 2113 O O . LYS A 1 275 ? 9.229 -0.962 -24.057 1.00 73.88 275 LYS A O 1
ATOM 2118 N N . ARG A 1 276 ? 9.594 0.194 -22.163 1.00 70.31 276 ARG A N 1
ATOM 2119 C CA . ARG A 1 276 ? 11.058 0.147 -22.180 1.00 70.31 276 ARG A CA 1
ATOM 2120 C C . ARG A 1 276 ? 11.574 -0.104 -20.771 1.00 70.31 276 ARG A C 1
ATOM 2122 O O . ARG A 1 276 ? 10.942 0.309 -19.802 1.00 70.31 276 ARG A O 1
ATOM 2129 N N . ALA A 1 277 ? 12.726 -0.761 -20.675 1.00 67.81 277 ALA A N 1
ATOM 2130 C CA . ALA A 1 277 ? 13.433 -0.885 -19.408 1.00 67.81 277 ALA A CA 1
ATOM 2131 C C . ALA A 1 277 ? 13.909 0.505 -18.959 1.00 67.81 277 ALA A C 1
ATOM 2133 O O . ALA A 1 277 ? 14.536 1.228 -19.740 1.00 67.81 277 ALA A O 1
ATOM 2134 N N . ALA A 1 278 ? 13.597 0.881 -17.724 1.00 65.44 278 ALA A N 1
ATOM 2135 C CA . ALA A 1 278 ? 14.173 2.057 -17.095 1.00 65.44 278 ALA A CA 1
ATOM 2136 C C . ALA A 1 278 ? 15.606 1.759 -16.639 1.00 65.44 278 ALA A C 1
ATOM 2138 O O . ALA A 1 278 ? 15.972 0.617 -16.352 1.00 65.44 278 ALA A O 1
ATOM 2139 N N . SER A 1 279 ? 16.420 2.808 -16.522 1.00 61.34 279 SER A N 1
ATOM 2140 C CA . SER A 1 279 ? 17.684 2.704 -15.795 1.00 61.34 279 SER A CA 1
ATOM 2141 C C . SER A 1 279 ? 17.415 2.223 -14.358 1.00 61.34 279 SER A C 1
ATOM 2143 O O . SER A 1 279 ? 16.420 2.650 -13.761 1.00 61.34 279 SER A O 1
ATOM 2145 N N . PRO A 1 280 ? 18.278 1.363 -13.782 1.00 58.78 280 PRO A N 1
ATOM 2146 C CA . PRO A 1 280 ? 18.159 0.966 -12.383 1.00 58.78 280 PRO A CA 1
ATOM 2147 C C . PRO A 1 280 ? 18.119 2.203 -11.473 1.00 58.78 280 PRO A C 1
ATOM 2149 O O . PRO A 1 280 ? 18.859 3.151 -11.754 1.00 58.78 280 PRO A O 1
ATOM 2152 N N . PRO A 1 281 ? 17.310 2.205 -10.396 1.00 57.06 281 PRO A N 1
ATOM 2153 C CA . PRO A 1 281 ? 17.209 3.353 -9.505 1.00 57.06 281 PRO A CA 1
ATOM 2154 C C . PRO A 1 281 ? 18.579 3.687 -8.908 1.00 57.06 281 PRO A C 1
ATOM 2156 O O . PRO A 1 281 ? 19.196 2.866 -8.228 1.00 57.06 281 PRO A O 1
ATOM 2159 N N . VAL A 1 282 ? 19.071 4.897 -9.171 1.00 57.88 282 VAL A N 1
ATOM 2160 C CA . VAL A 1 282 ? 20.398 5.353 -8.723 1.00 57.88 282 VAL A CA 1
ATOM 2161 C C . VAL A 1 282 ? 20.320 5.970 -7.326 1.00 57.88 282 VAL A C 1
ATOM 2163 O O . VAL A 1 282 ? 21.296 5.947 -6.576 1.00 57.88 282 VAL A O 1
ATOM 2166 N N . ALA A 1 283 ? 19.168 6.533 -6.960 1.00 50.56 283 ALA A N 1
ATOM 2167 C CA . ALA A 1 283 ? 19.099 7.494 -5.872 1.00 50.56 283 ALA A CA 1
ATOM 2168 C C . ALA A 1 283 ? 18.673 6.931 -4.506 1.00 50.56 283 ALA A C 1
ATOM 2170 O O . ALA A 1 283 ? 18.937 7.558 -3.482 1.00 50.56 283 ALA A O 1
ATOM 2171 N N . PHE A 1 284 ? 18.052 5.749 -4.469 1.00 50.25 284 PHE A N 1
ATOM 2172 C CA . PHE A 1 284 ? 17.557 5.143 -3.225 1.00 50.25 284 PHE A CA 1
ATOM 2173 C C . PHE A 1 284 ? 18.252 3.836 -2.815 1.00 50.25 284 PHE A C 1
ATOM 2175 O O . PHE A 1 284 ? 17.919 3.287 -1.767 1.00 50.25 284 PHE A O 1
ATOM 2182 N N . GLY A 1 285 ? 19.237 3.338 -3.570 1.00 62.12 285 GLY A N 1
ATOM 2183 C CA . GLY A 1 285 ? 19.762 1.988 -3.333 1.00 62.12 285 GLY A CA 1
ATOM 2184 C C . GLY A 1 285 ? 18.623 0.954 -3.338 1.00 62.12 285 GLY A C 1
ATOM 2185 O O . GLY A 1 285 ? 17.761 0.999 -4.214 1.00 62.12 285 GLY A O 1
ATOM 2186 N N . ASN A 1 286 ? 18.588 0.059 -2.344 1.00 65.75 286 ASN A N 1
ATOM 2187 C CA . ASN A 1 286 ? 17.443 -0.830 -2.111 1.00 65.75 286 ASN A CA 1
ATOM 2188 C C . ASN A 1 286 ? 16.345 -0.084 -1.343 1.00 65.75 286 ASN A C 1
ATOM 2190 O O . ASN A 1 286 ? 16.624 0.503 -0.294 1.00 65.75 286 ASN A O 1
ATOM 2194 N N . VAL A 1 287 ? 15.095 -0.162 -1.817 1.00 76.69 287 VAL A N 1
ATOM 2195 C CA . VAL A 1 287 ? 13.938 0.348 -1.066 1.00 76.69 287 VAL A CA 1
ATOM 2196 C C . VAL A 1 287 ? 13.948 -0.293 0.331 1.00 76.69 287 VAL A C 1
ATOM 2198 O O . VAL A 1 287 ? 14.127 -1.508 0.452 1.00 76.69 287 VAL A O 1
ATOM 2201 N N . PRO A 1 288 ? 13.836 0.504 1.406 1.00 82.62 288 PRO A N 1
ATOM 2202 C CA . PRO A 1 288 ? 14.021 0.000 2.758 1.00 82.62 288 PRO A CA 1
ATOM 2203 C C . PRO A 1 288 ? 12.918 -0.986 3.115 1.00 82.62 288 PRO A C 1
ATOM 2205 O O . PRO A 1 288 ? 11.763 -0.778 2.761 1.00 82.62 288 PRO A O 1
ATOM 2208 N N . SER A 1 289 ? 13.253 -2.041 3.850 1.00 87.25 289 SER A N 1
ATOM 2209 C CA . SER A 1 289 ? 12.249 -3.010 4.280 1.00 87.25 289 SER A CA 1
ATOM 2210 C C . SER A 1 289 ? 11.302 -2.418 5.335 1.00 87.25 289 SER A C 1
ATOM 2212 O O . SER A 1 289 ? 11.731 -1.599 6.156 1.00 87.25 289 SER A O 1
ATOM 2214 N N . PRO A 1 290 ? 10.043 -2.879 5.388 1.00 92.69 290 PRO A N 1
ATOM 2215 C CA . PRO A 1 290 ? 9.101 -2.500 6.432 1.00 92.69 290 PRO A CA 1
ATOM 2216 C C . PRO A 1 290 ? 9.581 -2.902 7.823 1.00 92.69 290 PRO A C 1
ATOM 2218 O O . PRO A 1 290 ? 10.106 -4.006 8.046 1.00 92.69 290 PRO A O 1
ATOM 2221 N N . VAL A 1 291 ? 9.336 -2.005 8.769 1.00 94.00 291 VAL A N 1
ATOM 2222 C CA . VAL A 1 291 ? 9.569 -2.214 10.195 1.00 94.00 291 VAL A CA 1
ATOM 2223 C C . VAL A 1 291 ? 8.535 -3.204 10.737 1.00 94.00 291 VAL A C 1
ATOM 2225 O O . VAL A 1 291 ? 7.409 -3.297 10.250 1.00 94.00 291 VAL A O 1
ATOM 2228 N N . GLN A 1 292 ? 8.943 -4.001 11.724 1.00 94.31 292 GLN A N 1
ATOM 2229 C CA . GLN A 1 292 ? 8.057 -4.960 12.376 1.00 94.31 292 GLN A CA 1
ATOM 2230 C C . GLN A 1 292 ? 6.982 -4.258 13.209 1.00 94.31 292 GLN A C 1
ATOM 2232 O O . GLN A 1 292 ? 7.236 -3.234 13.844 1.00 94.31 292 GLN A O 1
ATOM 2237 N N . PHE A 1 293 ? 5.809 -4.885 13.289 1.00 96.00 293 PHE A N 1
ATOM 2238 C CA . PHE A 1 293 ? 4.753 -4.440 14.186 1.00 96.00 293 PHE A CA 1
ATOM 2239 C C . PHE A 1 293 ? 5.150 -4.676 15.647 1.00 96.00 293 PHE A C 1
ATOM 2241 O O . PHE A 1 293 ? 5.520 -5.785 16.033 1.00 96.00 293 PHE A O 1
ATOM 2248 N N . THR A 1 294 ? 5.071 -3.626 16.465 1.00 96.62 294 THR A N 1
ATOM 2249 C CA . THR A 1 294 ? 5.452 -3.653 17.883 1.00 96.62 294 THR A CA 1
ATOM 2250 C C . THR A 1 294 ? 4.359 -3.060 18.764 1.00 96.62 294 THR A C 1
ATOM 2252 O O . THR A 1 294 ? 3.496 -2.313 18.303 1.00 96.62 294 THR A O 1
ATOM 2255 N N . ASN A 1 295 ? 4.449 -3.306 20.074 1.00 96.25 295 ASN A N 1
ATOM 2256 C CA . ASN A 1 295 ? 3.586 -2.648 21.060 1.00 96.25 295 ASN A CA 1
ATOM 2257 C C . ASN A 1 295 ? 3.696 -1.115 21.006 1.00 96.25 295 ASN A C 1
ATOM 2259 O O . ASN A 1 295 ? 2.711 -0.426 21.249 1.00 96.25 295 ASN A O 1
ATOM 2263 N N . SER A 1 296 ? 4.872 -0.576 20.662 1.00 96.75 296 SER A N 1
ATOM 2264 C CA . SER A 1 296 ? 5.059 0.870 20.504 1.00 96.75 296 SER A CA 1
ATOM 2265 C C . SER A 1 296 ? 4.255 1.412 19.318 1.00 96.75 296 SER A C 1
ATOM 2267 O O . SER A 1 296 ? 3.537 2.400 19.473 1.00 96.75 296 SER A O 1
ATOM 2269 N N . ALA A 1 297 ? 4.282 0.712 18.177 1.00 96.94 297 ALA A N 1
ATOM 2270 C CA . ALA A 1 297 ? 3.462 1.056 17.017 1.00 96.94 297 ALA A CA 1
ATOM 2271 C C . ALA A 1 297 ? 1.961 0.971 17.348 1.00 96.94 297 ALA A C 1
ATOM 2273 O O . ALA A 1 297 ? 1.214 1.907 17.073 1.00 96.94 297 ALA A O 1
ATOM 2274 N N . ALA A 1 298 ? 1.527 -0.098 18.026 1.00 97.62 298 ALA A N 1
ATOM 2275 C CA . ALA A 1 298 ? 0.146 -0.251 18.487 1.00 97.62 298 ALA A CA 1
ATOM 2276 C C . ALA A 1 298 ? -0.307 0.927 19.373 1.00 97.62 298 ALA A C 1
ATOM 2278 O O . ALA A 1 298 ? -1.372 1.509 19.161 1.00 97.62 298 ALA A O 1
ATOM 2279 N N . GLN A 1 299 ? 0.525 1.326 20.341 1.00 97.50 299 GLN A N 1
ATOM 2280 C CA . GLN A 1 299 ? 0.260 2.478 21.206 1.00 97.50 299 GLN A CA 1
ATOM 2281 C C . GLN A 1 299 ? 0.234 3.800 20.434 1.00 97.50 299 GLN A C 1
ATOM 2283 O O . GLN A 1 299 ? -0.529 4.695 20.795 1.00 97.50 299 GLN A O 1
ATOM 2288 N N . ALA A 1 300 ? 1.055 3.954 19.394 1.00 97.06 300 ALA A N 1
ATOM 2289 C CA . ALA A 1 300 ? 1.020 5.129 18.531 1.00 97.06 300 ALA A CA 1
ATOM 2290 C C . ALA A 1 300 ? -0.332 5.243 17.811 1.00 97.06 300 ALA A C 1
ATOM 2292 O O . ALA A 1 300 ? -1.009 6.254 17.977 1.00 97.06 300 ALA A O 1
ATOM 2293 N N . TYR A 1 301 ? -0.798 4.174 17.156 1.00 97.38 301 TYR A N 1
ATOM 2294 C CA . TYR A 1 301 ? -2.118 4.156 16.511 1.00 97.38 301 TYR A CA 1
ATOM 2295 C C . TYR A 1 301 ? -3.259 4.421 17.495 1.00 97.38 301 TYR A C 1
ATOM 2297 O O . TYR A 1 301 ? -4.158 5.208 17.213 1.00 97.38 301 TYR A O 1
ATOM 2305 N N . MET A 1 302 ? -3.218 3.824 18.688 1.00 96.75 302 MET A N 1
ATOM 2306 C CA . MET A 1 302 ? -4.238 4.057 19.717 1.00 96.75 302 MET A CA 1
ATOM 2307 C C . MET A 1 302 ? -4.256 5.506 20.221 1.00 96.75 302 MET A C 1
ATOM 2309 O O . MET A 1 302 ? -5.335 6.060 20.452 1.00 96.75 302 MET A O 1
ATOM 2313 N N . ARG A 1 303 ? -3.085 6.140 20.377 1.00 96.12 303 ARG A N 1
ATOM 2314 C CA . ARG A 1 303 ? -2.987 7.568 20.721 1.00 96.12 303 ARG A CA 1
ATOM 2315 C C . ARG A 1 303 ? -3.573 8.438 19.615 1.00 96.12 303 ARG A C 1
ATOM 2317 O O . ARG A 1 303 ? -4.404 9.288 19.923 1.00 96.12 303 ARG A O 1
ATOM 2324 N N . THR A 1 304 ? -3.227 8.160 18.358 1.00 95.19 304 THR A N 1
ATOM 2325 C CA . THR A 1 304 ? -3.804 8.836 17.189 1.00 95.19 304 THR A CA 1
ATOM 2326 C C . THR A 1 304 ? -5.321 8.672 17.136 1.00 95.19 304 THR A C 1
ATOM 2328 O O . THR A 1 304 ? -6.031 9.645 16.943 1.00 95.19 304 THR A O 1
ATOM 2331 N N . ALA A 1 305 ? -5.868 7.482 17.394 1.00 93.00 305 ALA A N 1
ATOM 2332 C CA . ALA A 1 305 ? -7.321 7.302 17.488 1.00 93.00 305 ALA A CA 1
ATOM 2333 C C . ALA A 1 305 ? -7.946 8.157 18.597 1.00 93.00 305 ALA A C 1
ATOM 2335 O O . ALA A 1 305 ? -9.024 8.720 18.425 1.00 93.00 305 ALA A O 1
ATOM 2336 N N . THR A 1 306 ? -7.289 8.228 19.754 1.00 91.50 306 THR A N 1
ATOM 2337 C CA . THR A 1 306 ? -7.830 8.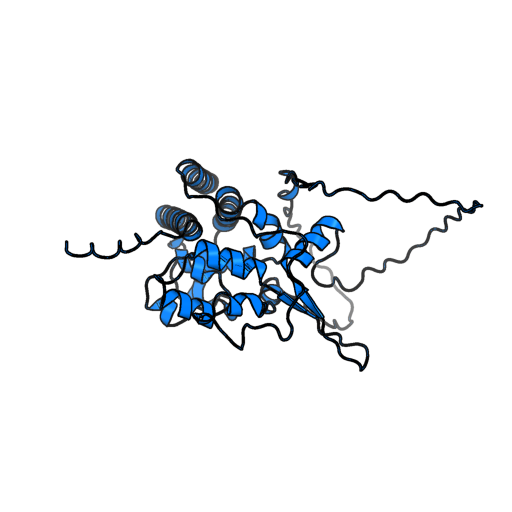896 20.941 1.00 91.50 306 THR A CA 1
ATOM 2338 C C . THR A 1 306 ? -7.842 10.417 20.789 1.00 91.50 306 THR A C 1
ATOM 2340 O O . THR A 1 306 ? -8.760 11.050 21.296 1.00 91.50 306 THR A O 1
ATOM 2343 N N . SER A 1 307 ? -6.913 11.012 20.031 1.00 89.56 307 SER A N 1
ATOM 2344 C CA . SER A 1 307 ? -6.920 12.461 19.768 1.00 89.56 307 SER A CA 1
ATOM 2345 C C . SER A 1 307 ? -8.100 12.937 18.912 1.00 89.56 307 SER A C 1
ATOM 2347 O O . SER A 1 307 ? -8.344 14.136 18.840 1.00 89.56 307 SER A O 1
ATOM 2349 N N . PHE A 1 308 ? -8.831 12.013 18.280 1.00 84.25 308 PHE A N 1
ATOM 2350 C CA . PHE A 1 308 ? -10.057 12.286 17.520 1.00 84.25 308 PHE A CA 1
ATOM 2351 C C . PHE A 1 308 ? -11.329 11.908 18.284 1.00 84.25 308 PHE A C 1
ATOM 2353 O O . PHE A 1 308 ? -12.430 12.048 17.756 1.00 84.25 308 PHE A O 1
ATOM 2360 N N . VAL A 1 309 ? -11.194 11.440 19.529 1.00 65.44 309 VAL A N 1
ATOM 2361 C CA . VAL A 1 309 ? -12.316 11.297 20.455 1.00 65.44 309 VAL A CA 1
ATOM 2362 C C . VAL A 1 309 ? -12.456 12.622 21.199 1.00 65.44 309 VAL A C 1
ATOM 2364 O O . VAL A 1 309 ? -11.979 12.781 22.321 1.00 65.44 309 VAL A O 1
ATOM 2367 N N . THR A 1 310 ? -13.080 13.596 20.544 1.00 43.16 310 THR A N 1
ATOM 2368 C CA . THR A 1 310 ? -13.472 14.867 21.158 1.00 43.16 310 THR A CA 1
ATOM 2369 C C . THR A 1 310 ? -14.912 15.205 20.779 1.00 43.16 310 THR A C 1
ATOM 2371 O O . THR A 1 310 ? -15.176 15.618 19.654 1.00 43.16 310 THR A O 1
ATOM 2374 N N . VAL A 1 311 ? -15.766 15.058 21.805 1.00 38.44 311 VAL A N 1
ATOM 2375 C CA . VAL A 1 311 ? -17.156 15.524 22.007 1.00 38.44 311 VAL A CA 1
ATOM 2376 C C . VAL A 1 311 ? -18.247 14.830 21.194 1.00 38.44 311 VAL A C 1
ATOM 2378 O O . VAL A 1 311 ? -18.397 15.116 19.990 1.00 38.44 311 VAL A O 1
#

Foldseek 3Di:
DPDDDPDQPDQDAAQLLVLLVLLLVLCVVVCVLVDPDLDQDPLLLVSVVLSCVAWPVVCVLVCVQLVLSVQVSLLSSCVSNVDPSSLVPHQPLLRDDPLNVPADDRSVLSSDSHNLLSNLCRVPVSVDPVLQLVLVQLQFKWFWDFPPPDPVGPIAIAGSVQLSLCCVVPVDRSDDPPDPPPDDDDDDDDDDDDDDDDDDDDDDDDDDPPPPPPPDPVVPDDDDDDDDDDDDDDDDDDDPPPDDDDSSNSVVRIAGAPVSCVVVVSSDDPVRYDPDHHDRRPRCPRRDGIDGDDPVSSVSSVVSSVVPPDD

=== Feature glossary ===
A reading guide for the features in this record.

Start from the sequence.

  · This is the polypeptide sequence — one letter per residue, N-terminus first. Length ranges from a few dozen residues for small domains to over a thousand for large multi-domain proteins.

Fold it, and you get atomic coordinates and the backbone conformation that goes with them.

  · Structure coordinates are given as an mmCIF _atom_site loop: one row per atom with element, residue name, chain id, sequence number, and x/y/z position in Å. Only the four main-chain atoms per residue are included here; side chains are omitted to keep the record compact.

  · Backbone dihedral angles. Every residue except chain termini has a φ (preceding-C → N → Cα → C) and a ψ (N → Cα → C → next-N). They are reported in degrees following the IUPAC sign convention. Secondary structure is essentially a statement about which (φ, ψ) basin each residue occupies.

  · The SS8 string is DSSP's per-residue secondary-structure call. α-helix (H) means an i→i+4 H-bond ladder; β-strand (E) means the residue participates in a β-sheet; 3₁₀ (G) and π (I) are tighter and wider helices; T/S are turns/bends; '-' is loop.

  · SS3 is a coarse helix/strand/coil call (letters a/b/c) made by the P-SEA algorithm from inter-Cα distances and dihedrals. It is less detailed than DSSP but needs only Cα positions.

Summarize the fold with a handful of shape descriptors and a per-residue structural alphabet.

  · Radius of gyration (Rg) is the root-mean-square distance of Cα atoms from their centroid — a single number for overall size and compactness. A globular domain of N residues has Rg ≈ 2.2·N^0.38 Å; an extended or disordered chain has a much larger Rg. The Cα contact count is the number of residue pairs whose Cα atoms are within 8 Å and are more than four positions apart in sequence — a standard proxy for tertiary packing density. The bounding box is the smallest axis-aligned box enclosing all Cα atoms.

  · The Foldseek 3Di string encodes local tertiary geometry as a 20-letter alphabet — one character per residue — derived from the relative positions of nearby Cα atoms. Unlike the amino-acid sequence, 3Di is a direct function of the 3D structure, so two proteins with the same fold have similar 3Di strings even at low sequence identity.

  · Solvent-accessible surface area (SASA) is the area in Å² traced out by the centre of a 1.4 Å probe sphere (a water molecule) rolled over the protein's van der Waals surface (Shrake–Rupley / Lee–Richards construction). Buried residues have near-zero SASA; fully exposed residues can exceed 200 Å². The total SASA scales roughly with the number of surface residues.

Ask how reliable the model is.

  · pLDDT (predicted Local Distance Difference Test) is AlphaFold's per-residue confidence score, ranging from 0 to 100. Values above 90 indicate high confidence (typically well-packed cores); 70–90 is confident; 50–70 low confidence; below 50 usually means the region is disordered or the prediction is unreliable there. AlphaFold stores pLDDT in the mmCIF B-factor column.

  · B-factor (Debye–Waller factor) reflects atomic displacement in the crystal lattice. It is an experimental observable (units Å²), not a prediction; low values mean the atom is pinned down, high values mean it moves or is heterogeneous across the crystal.

  · Predicted Aligned Error (PAE) is an AlphaFold confidence matrix: entry (i, j) is the expected error in the position of residue j, in ångströms, when the prediction is superimposed on the true structure at residue i. Low PAE within a block of residues means that block is internally rigid and well-predicted; high PAE between two blocks means their relative placement is uncertain even if each block individually is confident.

Place it in context: what it resembles, what it is annotated as, and how it looks.

  · Nearest PDB neighbors are the top structural matches found by Foldseek when searching this structure against the entire Protein Data Bank. Each hit reports a TM-score (0 to 1; >0.5 almost always implies the same fold) and an E-value. These are *structural* homologs — they may share no detectable sequence similarity.

  · Functional annotations link the protein to curated databases. InterPro entries identify conserved domains and families by matching the sequence against member-database signatures (Pfam, PROSITE, CDD, …). Gene Ontology (GO) terms describe molecular function, biological process, and cellular component in a controlled vocabulary. CATH places the structure in a hierarchical fold classification (Class/Architecture/Topology/Homologous-superfamily). The organism is the source species.

  · Three diagnostic plots accompany the record. The Cα contact map visualizes the tertiary structure as a 2D adjacency matrix (8 Å cutoff, sequence-local contacts suppressed). The Ramachandran plot shows the distribution of backbone (φ, ψ) torsions, with points in the α and β basins reflecting secondary structure content. The PAE plot shows AlphaFold's inter-residue confidence as a color matrix.

  · Six rendered views show the 3D structure from the faces of a cube — i.e. along ±x, ±y, ±z. Rendering representation is drawn randomly per protein from cartoon (secondary-structure ribbons), sticks (backbone bonds), or molecular surface; coloring is either N→C rainbow (blue at the N-terminus through red at the C-terminus) or one color per chain.